Protein AF-A0A2S5DII6-F1 (afdb_monomer_lite)

Structure (mmCIF, N/CA/C/O backbone):
data_AF-A0A2S5DII6-F1
#
_entry.id   AF-A0A2S5DII6-F1
#
loop_
_atom_site.group_PDB
_atom_site.id
_atom_site.type_symbol
_atom_site.label_atom_id
_atom_site.label_alt_id
_atom_site.label_comp_id
_atom_site.label_asym_id
_atom_site.label_entity_id
_atom_site.label_seq_id
_atom_site.pdbx_PDB_ins_code
_atom_site.Cartn_x
_atom_site.Cartn_y
_atom_site.Cartn_z
_atom_site.occupancy
_atom_site.B_iso_or_equiv
_atom_site.auth_seq_id
_atom_site.auth_comp_id
_atom_site.auth_asym_id
_atom_site.auth_atom_id
_atom_site.pdbx_PDB_model_num
ATOM 1 N N . MET A 1 1 ? 35.703 64.761 55.960 1.00 41.75 1 MET A N 1
ATOM 2 C CA . MET A 1 1 ? 35.231 64.990 54.576 1.00 41.75 1 MET A CA 1
ATOM 3 C C . MET A 1 1 ? 34.124 63.984 54.299 1.00 41.75 1 MET A C 1
ATOM 5 O O . MET A 1 1 ? 34.405 62.798 54.277 1.00 41.75 1 MET A O 1
ATOM 9 N N . SER A 1 2 ? 32.871 64.438 54.224 1.00 35.88 2 SER A N 1
ATOM 10 C CA . SER A 1 2 ? 31.669 63.607 54.055 1.00 35.88 2 SER A CA 1
ATOM 11 C C . SER A 1 2 ? 30.837 64.188 52.916 1.00 35.88 2 SER A C 1
ATOM 13 O O . SER A 1 2 ? 30.539 65.380 52.970 1.00 35.88 2 SER A O 1
ATOM 15 N N . ARG A 1 3 ? 30.485 63.376 51.906 1.00 40.66 3 ARG A N 1
ATOM 16 C CA . ARG A 1 3 ? 29.408 63.639 50.932 1.00 40.66 3 ARG A CA 1
ATOM 17 C C . ARG A 1 3 ? 28.801 62.320 50.420 1.00 40.66 3 ARG A C 1
ATOM 19 O O . ARG A 1 3 ? 29.308 61.710 49.493 1.00 40.66 3 ARG A O 1
ATOM 26 N N . ILE A 1 4 ? 27.758 61.900 51.134 1.00 42.72 4 ILE A N 1
ATOM 27 C CA . ILE A 1 4 ? 26.405 61.499 50.695 1.00 42.72 4 ILE A CA 1
ATOM 28 C C . ILE A 1 4 ? 26.255 60.594 49.454 1.00 42.72 4 ILE A C 1
ATOM 30 O O . ILE A 1 4 ? 26.518 60.978 48.318 1.00 42.72 4 ILE A O 1
ATOM 34 N N . ALA A 1 5 ? 25.665 59.431 49.739 1.00 40.28 5 ALA A N 1
ATOM 35 C CA . ALA A 1 5 ? 25.110 58.418 48.853 1.00 40.28 5 ALA A CA 1
ATOM 36 C C . ALA A 1 5 ? 23.805 58.838 48.148 1.00 40.28 5 ALA A C 1
ATOM 38 O O . ALA A 1 5 ? 22.946 59.442 48.779 1.00 40.28 5 ALA A O 1
ATOM 39 N N . HIS A 1 6 ? 23.638 58.412 46.892 1.00 42.41 6 HIS A N 1
ATOM 40 C CA . HIS A 1 6 ? 22.377 58.099 46.191 1.00 42.41 6 HIS A CA 1
ATOM 41 C C . HIS A 1 6 ? 22.768 56.967 45.212 1.00 42.41 6 HIS A C 1
ATOM 43 O O . HIS A 1 6 ? 23.752 57.114 44.500 1.00 42.41 6 HIS A O 1
ATOM 49 N N . GLY A 1 7 ? 22.211 55.756 45.214 1.00 41.09 7 GLY A N 1
ATOM 50 C CA . GLY A 1 7 ? 20.796 55.410 45.181 1.00 41.09 7 GLY A CA 1
ATOM 51 C C . GLY A 1 7 ? 20.454 55.004 43.744 1.00 41.09 7 GLY A C 1
ATOM 52 O O . GLY A 1 7 ? 20.489 55.863 42.877 1.00 41.09 7 GLY A O 1
ATOM 53 N N . ILE A 1 8 ? 20.209 53.709 43.506 1.00 47.50 8 ILE A N 1
ATOM 54 C CA . ILE A 1 8 ?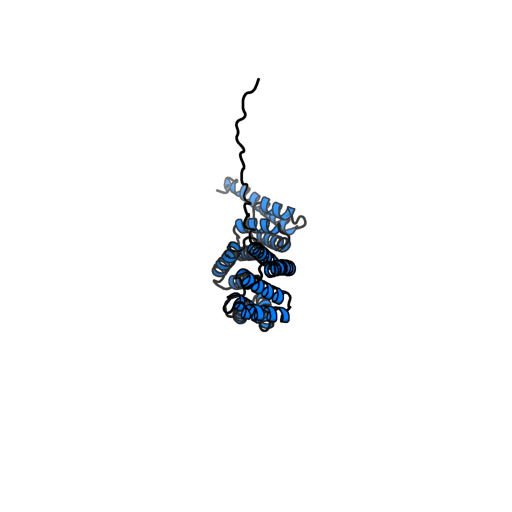 19.211 53.107 42.592 1.00 47.50 8 ILE A CA 1
ATOM 55 C C . ILE A 1 8 ? 19.438 51.586 42.643 1.00 47.50 8 ILE A C 1
ATOM 57 O O . ILE A 1 8 ? 20.380 51.043 42.071 1.00 47.50 8 ILE A O 1
ATOM 61 N N . ALA A 1 9 ? 18.565 50.909 43.387 1.00 44.66 9 ALA A N 1
ATOM 62 C CA . ALA A 1 9 ? 18.374 49.470 43.312 1.00 44.66 9 ALA A CA 1
ATOM 63 C C . ALA A 1 9 ? 17.381 49.200 42.176 1.00 44.66 9 ALA A C 1
ATOM 65 O O . ALA A 1 9 ? 16.215 49.583 42.271 1.00 44.66 9 ALA A O 1
ATOM 66 N N . LEU A 1 10 ? 17.843 48.570 41.097 1.00 44.47 10 LEU A N 1
ATOM 67 C CA . LEU A 1 10 ? 16.977 48.090 40.026 1.00 44.47 10 LEU A CA 1
ATOM 68 C C . LEU A 1 10 ? 16.637 46.622 40.301 1.00 44.47 10 LEU A C 1
ATOM 70 O O . LEU A 1 10 ? 17.291 45.704 39.814 1.00 44.47 10 LEU A O 1
ATOM 74 N N . SER A 1 11 ? 15.622 46.412 41.134 1.00 42.69 11 SER A N 1
ATOM 75 C CA . SER A 1 11 ? 15.020 45.099 41.355 1.00 42.69 11 SER A CA 1
ATOM 76 C C . SER A 1 11 ? 14.167 44.729 40.139 1.00 42.69 11 SER A C 1
ATOM 78 O O . SER A 1 11 ? 12.983 45.059 40.083 1.00 42.69 11 SER A O 1
ATOM 80 N N . LEU A 1 12 ? 14.755 44.047 39.152 1.00 42.44 12 LEU A N 1
ATOM 81 C CA . LEU A 1 12 ? 13.971 43.339 38.141 1.00 42.44 12 LEU A CA 1
ATOM 82 C C . LEU A 1 12 ? 13.347 42.095 38.785 1.00 42.44 12 LEU A C 1
ATOM 84 O O . LEU A 1 12 ? 14.011 41.084 39.008 1.00 42.44 12 LEU A O 1
ATOM 88 N N . LEU A 1 13 ? 12.045 42.177 39.053 1.00 43.00 13 LEU A N 1
ATOM 89 C CA . LEU A 1 13 ? 11.166 41.020 39.182 1.00 43.00 13 LEU A CA 1
ATOM 90 C C . LEU A 1 13 ? 11.160 40.261 37.847 1.00 43.00 13 LEU A C 1
ATOM 92 O O . LEU A 1 13 ? 10.335 40.515 36.971 1.00 43.00 13 LEU A O 1
ATOM 96 N N . ALA A 1 14 ? 12.088 39.322 37.686 1.00 47.97 14 ALA A N 1
ATOM 97 C CA . ALA A 1 14 ? 11.949 38.253 36.711 1.00 47.97 14 ALA A CA 1
ATOM 98 C C . ALA A 1 14 ? 10.864 37.297 37.229 1.00 47.97 14 ALA A C 1
ATOM 100 O O . ALA A 1 14 ? 11.139 36.366 37.984 1.00 47.97 14 ALA A O 1
ATOM 101 N N . GLY A 1 15 ? 9.606 37.572 36.881 1.00 47.50 15 GLY A N 1
ATOM 102 C CA . GLY A 1 15 ? 8.543 36.585 37.034 1.00 47.50 15 GLY A CA 1
ATOM 103 C C . GLY A 1 15 ? 8.883 35.345 36.198 1.00 47.50 15 GLY A C 1
ATOM 104 O O . GLY A 1 15 ? 9.441 35.493 35.106 1.00 47.50 15 GLY A O 1
ATOM 105 N N . PRO A 1 16 ? 8.583 34.124 36.669 1.00 49.69 16 PRO A N 1
ATOM 106 C CA . PRO A 1 16 ? 8.762 32.945 35.845 1.00 49.69 16 PRO A CA 1
ATOM 107 C C . PRO A 1 16 ? 7.822 33.081 34.646 1.00 49.69 16 PRO A C 1
ATOM 109 O O . PRO A 1 16 ? 6.599 33.067 34.791 1.00 49.69 16 PRO A O 1
ATOM 112 N N . LEU A 1 17 ? 8.393 33.221 33.450 1.00 47.06 17 LEU A N 1
ATOM 113 C CA . LEU A 1 17 ? 7.694 32.859 32.228 1.00 47.06 17 LEU A CA 1
ATOM 114 C C . LEU A 1 17 ? 7.414 31.362 32.351 1.00 47.06 17 LEU A C 1
ATOM 116 O O . LEU A 1 17 ? 8.280 30.533 32.077 1.00 47.06 17 LEU A O 1
ATOM 120 N N . PHE A 1 18 ? 6.216 31.007 32.813 1.00 46.59 18 PHE A N 1
ATOM 121 C CA . PHE A 1 18 ? 5.666 29.688 32.553 1.00 46.59 18 PHE A CA 1
ATOM 122 C C . PHE A 1 18 ? 5.553 29.578 31.032 1.00 46.59 18 PHE A C 1
ATOM 124 O O . PHE A 1 18 ? 4.569 30.010 30.435 1.00 46.59 18 PHE A O 1
ATOM 131 N N . ALA A 1 19 ? 6.591 29.041 30.390 1.00 47.62 19 ALA A N 1
ATOM 132 C CA . ALA A 1 19 ? 6.434 28.434 29.085 1.00 47.62 19 ALA A CA 1
ATOM 133 C C . ALA A 1 19 ? 5.330 27.392 29.266 1.00 47.62 19 ALA A C 1
ATOM 135 O O . ALA A 1 19 ? 5.519 26.416 29.994 1.00 47.62 19 ALA A O 1
ATOM 136 N N . ALA A 1 20 ? 4.148 27.653 28.705 1.00 51.62 20 ALA A N 1
ATOM 137 C CA . ALA A 1 20 ? 3.089 26.662 28.663 1.00 51.62 20 ALA A CA 1
ATOM 138 C C . ALA A 1 20 ? 3.709 25.403 28.052 1.00 51.62 20 ALA A C 1
ATOM 140 O O . ALA A 1 20 ? 4.171 25.437 26.910 1.00 51.62 20 ALA A O 1
ATOM 141 N N . ALA A 1 21 ? 3.824 24.339 28.849 1.00 60.81 21 ALA A N 1
ATOM 142 C CA . ALA A 1 21 ? 4.352 23.076 28.371 1.00 60.81 21 ALA A CA 1
ATOM 143 C C . ALA A 1 21 ? 3.513 22.676 27.153 1.00 60.81 21 ALA A C 1
ATOM 145 O O . ALA A 1 21 ? 2.293 22.548 27.261 1.00 60.81 21 ALA A O 1
ATOM 146 N N . VAL A 1 22 ? 4.152 22.567 25.986 1.00 73.19 22 VAL A N 1
ATOM 147 C CA . VAL A 1 22 ? 3.485 22.109 24.765 1.00 73.19 22 VAL A CA 1
ATOM 148 C C . VAL A 1 22 ? 2.922 20.726 25.069 1.00 73.19 22 VAL A C 1
ATOM 150 O O . VAL A 1 22 ? 3.685 19.834 25.439 1.00 73.19 22 VAL A O 1
ATOM 153 N N . ASP A 1 23 ? 1.601 20.561 24.961 1.00 78.81 23 ASP A N 1
ATOM 154 C CA . ASP A 1 23 ? 0.955 19.261 25.142 1.00 78.81 23 ASP A CA 1
ATOM 155 C C . ASP A 1 23 ? 1.592 18.261 24.158 1.00 78.81 23 ASP A C 1
ATOM 157 O O . ASP A 1 23 ? 1.503 18.470 22.943 1.00 78.81 23 ASP A O 1
ATOM 161 N N . PRO A 1 24 ? 2.266 17.195 24.634 1.00 85.81 24 PRO A N 1
ATOM 162 C CA . PRO A 1 24 ? 2.892 16.216 23.752 1.00 85.81 24 PRO A CA 1
ATOM 163 C C . PRO A 1 24 ? 1.860 15.325 23.043 1.00 85.81 24 PRO A C 1
ATOM 165 O O . PRO A 1 24 ? 2.224 14.578 22.134 1.00 85.81 24 PRO A O 1
ATOM 168 N N . GLY A 1 25 ? 0.582 15.375 23.434 1.00 88.62 25 GLY A N 1
ATOM 169 C CA . GLY A 1 25 ? -0.471 14.505 22.921 1.00 88.62 25 GLY A CA 1
ATOM 170 C C . GLY A 1 25 ? -0.626 14.520 21.392 1.00 88.62 25 GLY A C 1
ATOM 171 O O . GLY A 1 25 ? -0.542 13.457 20.769 1.00 88.62 25 GLY A O 1
ATOM 172 N N . PRO A 1 26 ? -0.796 15.686 20.740 1.00 90.81 26 PRO A N 1
ATOM 173 C CA . PRO A 1 26 ? -0.891 15.772 19.282 1.00 90.81 26 PRO A CA 1
ATOM 174 C C . PRO A 1 26 ? 0.333 15.208 18.547 1.00 90.81 26 PRO A C 1
ATOM 176 O O . PRO A 1 26 ? 0.191 14.621 17.474 1.00 90.81 26 PRO A O 1
ATOM 179 N N . GLU A 1 27 ? 1.529 15.369 19.116 1.00 91.50 27 GLU A N 1
ATOM 180 C CA . GLU A 1 27 ? 2.771 14.830 18.558 1.00 91.50 27 GLU A CA 1
ATOM 181 C C . GLU A 1 27 ? 2.804 13.301 18.651 1.00 91.50 27 GLU A C 1
ATOM 183 O O . GLU A 1 27 ? 3.032 12.624 17.650 1.00 91.50 27 GLU A O 1
ATOM 188 N N . LEU A 1 28 ? 2.493 12.747 19.824 1.00 93.19 28 LEU A N 1
ATOM 189 C CA . LEU A 1 28 ? 2.429 11.299 20.040 1.00 93.19 28 LEU A CA 1
ATOM 190 C C . LEU A 1 28 ? 1.382 10.635 19.145 1.00 93.19 28 LEU A C 1
ATOM 192 O O . LEU A 1 28 ? 1.628 9.563 18.596 1.00 93.19 28 LEU A O 1
ATOM 196 N N . LEU A 1 29 ? 0.234 11.286 18.947 1.00 93.00 29 LEU A N 1
ATOM 197 C CA . LEU A 1 29 ? -0.790 10.797 18.032 1.00 93.00 29 LEU A CA 1
ATOM 198 C C . LEU A 1 29 ? -0.299 10.802 16.578 1.00 93.00 29 LEU A C 1
ATOM 200 O O . LEU A 1 29 ? -0.570 9.859 15.835 1.00 93.00 29 LEU A O 1
ATOM 204 N N . ARG A 1 30 ? 0.441 11.839 16.164 1.00 90.94 30 ARG A N 1
ATOM 205 C CA . ARG A 1 30 ? 1.038 11.904 14.823 1.00 90.94 30 ARG A CA 1
ATOM 206 C C . ARG A 1 30 ? 2.064 10.790 14.618 1.00 90.94 30 ARG A C 1
ATOM 208 O O . ARG A 1 30 ? 1.998 10.101 13.605 1.00 90.94 30 ARG A O 1
ATOM 215 N N . GLN A 1 31 ? 2.943 10.570 15.596 1.00 91.44 31 GLN A N 1
ATOM 216 C CA . GLN A 1 31 ? 3.921 9.477 15.582 1.00 91.44 31 GLN A CA 1
ATOM 217 C C . GLN A 1 31 ? 3.234 8.113 15.511 1.00 91.44 31 GLN A C 1
ATOM 219 O O . GLN A 1 31 ? 3.618 7.274 14.704 1.00 91.44 31 GLN A O 1
ATOM 224 N N . ALA A 1 32 ? 2.179 7.901 16.303 1.00 92.12 32 ALA A N 1
ATOM 225 C CA . ALA A 1 32 ? 1.405 6.666 16.265 1.00 92.12 32 ALA A CA 1
ATOM 226 C C . ALA A 1 32 ? 0.827 6.386 14.871 1.00 92.12 32 ALA A C 1
ATOM 228 O O . ALA A 1 32 ? 0.983 5.278 14.361 1.00 92.12 32 ALA A O 1
ATOM 229 N N . ARG A 1 33 ? 0.205 7.389 14.233 1.00 89.56 33 ARG A N 1
ATOM 230 C CA . ARG A 1 33 ? -0.309 7.259 12.858 1.00 89.56 33 ARG A CA 1
ATOM 231 C C . ARG A 1 33 ? 0.806 6.918 11.877 1.00 89.56 33 ARG A C 1
ATOM 233 O O . ARG A 1 33 ? 0.649 5.990 11.095 1.00 89.56 33 ARG A O 1
ATOM 240 N N . GLN A 1 34 ? 1.930 7.627 11.955 1.00 86.12 34 GLN A N 1
ATOM 241 C CA . GLN A 1 34 ? 3.075 7.387 11.083 1.00 86.12 34 GLN A CA 1
ATOM 242 C C . GLN A 1 34 ? 3.592 5.950 11.223 1.00 86.12 34 GLN A C 1
ATOM 244 O O . GLN A 1 34 ? 3.802 5.269 10.226 1.00 86.12 34 GLN A O 1
ATOM 249 N N . TRP A 1 35 ? 3.736 5.443 12.448 1.00 88.06 35 TRP A N 1
ATOM 250 C CA . TRP A 1 35 ? 4.158 4.061 12.666 1.00 88.06 35 TRP A CA 1
ATOM 251 C C . TRP A 1 35 ? 3.150 3.037 12.132 1.00 88.06 35 TRP A C 1
ATOM 253 O O . TRP A 1 35 ? 3.558 2.025 11.565 1.00 88.06 35 TRP A O 1
ATOM 263 N N . GLN A 1 36 ? 1.844 3.298 12.233 1.00 85.50 36 GLN A N 1
ATOM 264 C CA . GLN A 1 36 ? 0.838 2.431 11.609 1.00 85.50 36 GLN A CA 1
ATOM 265 C C . GLN A 1 36 ? 0.935 2.425 10.083 1.00 85.50 36 GLN A C 1
ATOM 267 O O . GLN A 1 36 ? 0.842 1.358 9.482 1.00 85.50 36 GLN A O 1
ATOM 272 N N . GLU A 1 37 ? 1.158 3.587 9.464 1.00 80.12 37 GLU A N 1
ATOM 273 C CA . GLU A 1 37 ? 1.377 3.699 8.016 1.00 80.12 37 GLU A CA 1
ATOM 274 C C . GLU A 1 37 ? 2.629 2.934 7.563 1.00 80.12 37 GLU A C 1
ATOM 276 O O . GLU A 1 37 ? 2.628 2.344 6.491 1.00 80.12 37 GLU A O 1
ATOM 281 N N . LEU A 1 38 ? 3.668 2.880 8.399 1.00 77.19 38 LEU A N 1
ATOM 282 C CA . LEU A 1 38 ? 4.910 2.146 8.129 1.00 77.19 38 LEU A CA 1
ATOM 283 C C . LEU A 1 38 ? 4.822 0.636 8.432 1.00 77.19 38 LEU A C 1
ATOM 285 O O . LEU A 1 38 ? 5.837 -0.064 8.383 1.00 77.19 38 LEU A O 1
ATOM 289 N N . GLY A 1 39 ? 3.648 0.118 8.812 1.00 76.88 39 GLY A N 1
ATOM 290 C CA . GLY A 1 39 ? 3.498 -1.283 9.219 1.00 76.88 39 GLY A CA 1
ATOM 291 C C . GLY A 1 39 ? 4.323 -1.632 10.465 1.00 76.88 39 GLY A C 1
ATOM 292 O O . GLY A 1 39 ? 4.810 -2.755 10.603 1.00 76.88 39 GLY A O 1
ATOM 293 N N . ARG A 1 40 ? 4.508 -0.660 11.365 1.00 83.06 40 ARG A N 1
ATOM 294 C CA . ARG A 1 40 ? 5.248 -0.746 12.636 1.00 83.06 40 ARG A CA 1
ATOM 295 C C . ARG A 1 40 ? 4.258 -0.667 13.814 1.00 83.06 40 ARG A C 1
ATOM 297 O O . ARG A 1 40 ? 4.210 0.328 14.540 1.00 83.06 40 ARG A O 1
ATOM 304 N N . PRO A 1 41 ? 3.378 -1.676 13.988 1.00 82.44 41 PRO A N 1
ATOM 305 C CA . PRO A 1 41 ? 2.268 -1.594 14.936 1.00 82.44 41 PRO A CA 1
ATOM 306 C C . PRO A 1 41 ? 2.723 -1.547 16.401 1.00 82.44 41 PRO A C 1
ATOM 308 O O . PRO A 1 41 ? 2.003 -0.999 17.231 1.00 82.44 41 PRO A O 1
ATOM 311 N N . LEU A 1 42 ? 3.908 -2.074 16.729 1.00 86.12 42 LEU A N 1
ATOM 312 C CA . LEU A 1 42 ? 4.437 -2.055 18.096 1.00 86.12 42 LEU A CA 1
ATOM 313 C C . LEU A 1 42 ? 4.904 -0.650 18.499 1.00 86.12 42 LEU A C 1
ATOM 315 O O . LEU A 1 42 ? 4.579 -0.169 19.582 1.00 86.12 42 LEU A O 1
ATOM 319 N N . GLU A 1 43 ? 5.617 0.043 17.616 1.00 90.12 43 GLU A N 1
ATOM 320 C CA . GLU A 1 43 ? 6.052 1.427 17.805 1.00 90.12 43 GLU A CA 1
ATOM 321 C C . GLU A 1 43 ? 4.847 2.370 17.888 1.00 90.12 43 GLU A C 1
ATOM 323 O O . GLU A 1 43 ? 4.803 3.265 18.738 1.00 90.12 43 GLU A O 1
ATOM 328 N N . ALA A 1 44 ? 3.819 2.110 17.073 1.00 92.00 44 ALA A N 1
ATOM 329 C CA . ALA A 1 44 ? 2.543 2.805 17.175 1.00 92.00 44 ALA A CA 1
ATOM 330 C C . ALA A 1 44 ? 1.888 2.595 18.548 1.00 92.00 44 ALA A C 1
ATOM 332 O O . ALA A 1 44 ? 1.488 3.570 19.187 1.00 92.00 44 ALA A O 1
ATOM 333 N N . GLN A 1 45 ? 1.816 1.348 19.031 1.00 90.00 45 GLN A N 1
ATOM 334 C CA . GLN A 1 45 ? 1.272 1.027 20.355 1.00 90.00 45 GLN A CA 1
ATOM 335 C C . GLN A 1 45 ? 2.017 1.773 21.466 1.00 90.00 45 GLN A C 1
ATOM 337 O O . GLN A 1 45 ? 1.378 2.395 22.311 1.00 90.00 45 GLN A O 1
ATOM 342 N N . GLN A 1 46 ? 3.351 1.815 21.426 1.00 92.38 46 GLN A N 1
ATOM 343 C CA . GLN A 1 46 ? 4.146 2.544 22.420 1.00 92.38 46 GLN A CA 1
ATOM 344 C C . GLN A 1 46 ? 3.844 4.050 22.440 1.00 92.38 46 GLN A C 1
ATOM 346 O O . GLN A 1 46 ? 3.750 4.648 23.517 1.00 92.38 46 GLN A O 1
ATOM 351 N N . ALA A 1 47 ? 3.688 4.679 21.271 1.00 93.81 47 ALA A N 1
ATOM 352 C CA . ALA A 1 47 ? 3.318 6.091 21.175 1.00 93.81 47 ALA A CA 1
ATOM 353 C C . ALA A 1 47 ? 1.903 6.346 21.728 1.00 93.81 47 ALA A C 1
ATOM 355 O O . ALA A 1 47 ? 1.699 7.300 22.485 1.00 93.81 47 ALA A O 1
ATOM 356 N N . ILE A 1 48 ? 0.947 5.459 21.430 1.00 94.31 48 ILE A N 1
ATOM 357 C CA . ILE A 1 48 ? -0.432 5.544 21.932 1.00 94.31 48 ILE A CA 1
ATOM 358 C C . ILE A 1 48 ? -0.488 5.347 23.450 1.00 94.31 48 ILE A C 1
ATOM 360 O O . ILE A 1 48 ? -1.157 6.104 24.146 1.00 94.31 48 ILE A O 1
ATOM 364 N N . GLU A 1 49 ? 0.243 4.379 23.999 1.00 92.44 49 GLU A N 1
ATOM 365 C CA . GLU A 1 49 ? 0.309 4.179 25.448 1.00 92.44 49 GLU A CA 1
ATOM 366 C C . GLU A 1 49 ? 0.839 5.418 26.171 1.00 92.44 49 GLU A C 1
ATOM 368 O O . GLU A 1 49 ? 0.324 5.796 27.224 1.00 92.44 49 GLU A O 1
ATOM 373 N N . ARG A 1 50 ? 1.869 6.069 25.614 1.00 93.44 50 ARG A N 1
ATOM 374 C CA . ARG A 1 50 ? 2.389 7.331 26.158 1.00 93.44 50 ARG A CA 1
ATOM 375 C C . ARG A 1 50 ? 1.326 8.424 26.109 1.00 93.44 50 ARG A C 1
ATOM 377 O O . ARG A 1 50 ? 1.131 9.085 27.123 1.00 93.44 50 ARG A O 1
ATOM 384 N N . LEU A 1 51 ? 0.615 8.565 24.989 1.00 93.38 51 LEU A N 1
ATOM 385 C CA . LEU A 1 51 ? -0.491 9.516 24.841 1.00 93.38 51 LEU A CA 1
ATOM 386 C C . LEU A 1 51 ? -1.551 9.304 25.933 1.00 93.38 51 LEU A C 1
ATOM 388 O O . LEU A 1 51 ? -1.864 10.226 26.683 1.00 93.38 51 LEU A O 1
ATOM 392 N N . LEU A 1 52 ? -2.043 8.071 26.077 1.00 90.25 52 LEU A N 1
ATOM 393 C CA . LEU A 1 52 ? -3.108 7.735 27.025 1.00 90.25 52 LEU A CA 1
ATOM 394 C C . LEU A 1 52 ? -2.674 7.865 28.496 1.00 90.25 52 LEU A C 1
ATOM 396 O O . LEU A 1 52 ? -3.525 8.085 29.358 1.00 90.25 52 LEU A O 1
ATOM 400 N N . ARG A 1 53 ? -1.372 7.735 28.799 1.00 91.00 53 ARG A N 1
ATOM 401 C CA . ARG A 1 53 ? -0.819 7.983 30.144 1.00 91.00 53 ARG A CA 1
ATOM 402 C C . ARG A 1 53 ? -0.678 9.472 30.464 1.00 91.00 53 ARG A C 1
ATOM 404 O O . ARG A 1 53 ? -0.893 9.854 31.609 1.00 91.00 53 ARG A O 1
ATOM 411 N N . LEU A 1 54 ? -0.276 10.287 29.487 1.00 87.62 54 LEU A N 1
ATOM 412 C CA . LEU A 1 54 ? 0.049 11.706 29.688 1.00 87.62 54 LEU A CA 1
ATOM 413 C C . LEU A 1 54 ? -1.174 12.625 29.639 1.00 87.62 54 LEU A C 1
ATOM 415 O O . LEU A 1 54 ? -1.160 13.682 30.264 1.00 87.62 54 LEU A O 1
ATOM 419 N N . SER A 1 55 ? -2.236 12.216 28.949 1.00 77.94 55 SER A N 1
ATOM 420 C CA . SER A 1 55 ? -3.495 12.957 28.882 1.00 77.94 55 SER A CA 1
ATOM 421 C C . SER A 1 55 ? -4.588 12.201 29.650 1.00 77.94 55 SER A C 1
ATOM 423 O O . SER A 1 55 ? -5.411 11.535 29.029 1.00 77.94 55 SER A O 1
ATOM 425 N N . PRO A 1 56 ? -4.632 12.230 30.994 1.00 71.25 56 PRO A N 1
ATOM 426 C CA . PRO A 1 56 ? -5.665 11.521 31.741 1.00 71.25 56 PRO A CA 1
ATOM 427 C C . PRO A 1 56 ? -7.038 12.191 31.555 1.00 71.25 56 PRO A C 1
ATOM 429 O O . PRO A 1 56 ? -7.213 13.369 31.849 1.00 71.25 56 PRO A O 1
ATOM 432 N N . GLY A 1 57 ? -8.029 11.422 31.093 1.00 74.12 57 GLY A N 1
ATOM 433 C CA . GLY A 1 57 ? -9.436 11.843 31.008 1.00 74.12 57 GLY A CA 1
ATOM 434 C C . GLY A 1 57 ? -10.009 11.915 29.583 1.00 74.12 57 GLY A C 1
ATOM 435 O O . GLY A 1 57 ? -9.305 11.655 28.607 1.00 74.12 57 GLY A O 1
ATOM 436 N N . PRO A 1 58 ? -11.310 12.215 29.425 1.00 81.75 58 PRO A N 1
ATOM 437 C CA . PRO A 1 58 ? -11.946 12.233 28.112 1.00 81.75 58 PRO A CA 1
ATOM 438 C C . PRO A 1 58 ? -11.468 13.413 27.248 1.00 81.75 58 PRO A C 1
ATOM 440 O O . PRO A 1 58 ? -11.869 14.551 27.460 1.00 81.75 58 PRO A O 1
ATOM 443 N N . SER A 1 59 ? -10.629 13.148 26.246 1.00 89.06 59 SER A N 1
ATOM 444 C CA . SER A 1 59 ? -10.266 14.110 25.192 1.00 89.06 59 SER A CA 1
ATOM 445 C C . SER A 1 59 ? -10.463 13.525 23.782 1.00 89.06 59 SER A C 1
ATOM 447 O O . SER A 1 59 ? -10.409 12.300 23.628 1.00 89.06 59 SER A O 1
ATOM 449 N N . PRO A 1 60 ? -10.639 14.359 22.736 1.00 89.31 60 PRO A N 1
ATOM 450 C CA . PRO A 1 60 ? -10.659 13.891 21.346 1.00 89.31 60 PRO A CA 1
ATOM 451 C C . PRO A 1 60 ? -9.375 13.153 20.935 1.00 89.31 60 PRO A C 1
ATOM 453 O O . PRO A 1 60 ? -9.429 12.191 20.174 1.00 89.31 60 PRO A O 1
ATOM 456 N N . LEU A 1 61 ? -8.221 13.559 21.481 1.00 91.50 61 LEU A N 1
ATOM 457 C CA . LEU A 1 61 ? -6.939 12.890 21.237 1.00 91.50 61 LEU A CA 1
ATOM 458 C C . LEU A 1 61 ? -6.946 11.454 21.764 1.00 91.50 61 LEU A C 1
ATOM 460 O O . LEU A 1 61 ? -6.509 10.543 21.069 1.00 91.50 61 LEU A O 1
ATOM 464 N N . ASN A 1 62 ? -7.496 11.239 22.957 1.00 92.38 62 ASN A N 1
ATOM 465 C CA . ASN A 1 62 ? -7.622 9.913 23.551 1.00 92.38 62 ASN A CA 1
ATOM 466 C C . ASN A 1 62 ? -8.649 9.041 22.823 1.00 92.38 62 ASN A C 1
ATOM 468 O O . ASN A 1 62 ? -8.424 7.841 22.676 1.00 92.38 62 ASN A O 1
ATOM 472 N N . ALA A 1 63 ? -9.744 9.629 22.330 1.00 94.88 63 ALA A N 1
ATOM 473 C CA . ALA A 1 63 ? -10.711 8.916 21.497 1.00 94.88 63 ALA A CA 1
ATOM 474 C C . ALA A 1 63 ? -10.045 8.380 20.220 1.00 94.88 63 ALA A C 1
ATOM 476 O O . ALA A 1 63 ? -10.217 7.213 19.854 1.00 94.88 63 ALA A O 1
ATOM 477 N N . GLU A 1 64 ? -9.226 9.207 19.568 1.00 95.00 64 GLU A N 1
ATOM 478 C CA . GLU A 1 64 ? -8.459 8.776 18.404 1.00 95.00 64 GLU A CA 1
ATOM 479 C C . GLU A 1 64 ? -7.337 7.801 18.778 1.00 95.00 64 GLU A C 1
ATOM 481 O O . GLU A 1 64 ? -7.158 6.806 18.086 1.00 95.00 64 GLU A O 1
ATOM 486 N N . GLY A 1 65 ? -6.635 8.005 19.896 1.00 94.75 65 GLY A N 1
ATOM 487 C CA . GLY A 1 65 ? -5.632 7.067 20.407 1.00 94.75 65 GLY A CA 1
ATOM 488 C C . GLY A 1 65 ? -6.207 5.664 20.619 1.00 94.75 65 GLY A C 1
ATOM 489 O O . GLY A 1 65 ? -5.658 4.694 20.105 1.00 94.75 65 GLY A O 1
ATOM 490 N N . LEU A 1 66 ? -7.368 5.553 21.275 1.00 95.81 66 LEU A N 1
ATOM 491 C CA . LEU A 1 66 ? -8.092 4.283 21.431 1.00 95.81 66 LEU A CA 1
ATOM 492 C C . LEU A 1 66 ? -8.553 3.701 20.087 1.00 95.81 66 LEU A C 1
ATOM 494 O O . LEU A 1 66 ? -8.553 2.484 19.911 1.00 95.81 66 LEU A O 1
ATOM 498 N N . THR A 1 67 ? -8.928 4.556 19.131 1.00 96.44 67 THR A N 1
ATOM 499 C CA . THR A 1 67 ? -9.286 4.126 17.770 1.00 96.44 67 THR A CA 1
ATOM 500 C C . THR A 1 67 ? -8.086 3.477 17.080 1.00 96.44 67 THR A C 1
ATOM 502 O O . THR A 1 67 ? -8.189 2.345 16.611 1.00 96.44 67 THR A O 1
ATOM 505 N N . LEU A 1 68 ? -6.933 4.155 17.058 1.00 94.31 68 LEU A N 1
ATOM 506 C CA . LEU A 1 68 ? -5.705 3.626 16.459 1.00 94.31 68 LEU A CA 1
ATOM 507 C C . LEU A 1 68 ? -5.234 2.364 17.189 1.00 94.31 68 LEU A C 1
ATOM 509 O O . LEU A 1 68 ? -4.827 1.409 16.532 1.00 94.31 68 LEU A O 1
ATOM 513 N N . GLN A 1 69 ? -5.353 2.319 18.519 1.00 95.25 69 GLN A N 1
ATOM 514 C CA . GLN A 1 69 ? -5.008 1.141 19.312 1.00 95.25 69 GLN A CA 1
ATOM 515 C C . GLN A 1 69 ? -5.829 -0.078 18.882 1.00 95.25 69 GLN A C 1
ATOM 517 O O . GLN A 1 69 ? -5.250 -1.108 18.541 1.00 95.25 69 GLN A O 1
ATOM 522 N N . ALA A 1 70 ? -7.157 0.053 18.819 1.00 95.94 70 ALA A N 1
ATOM 523 C CA . ALA A 1 70 ? -8.031 -1.043 18.412 1.00 95.94 70 ALA A CA 1
ATOM 524 C C . ALA A 1 70 ? -7.758 -1.499 16.967 1.00 95.94 70 ALA A C 1
ATOM 526 O O . ALA A 1 70 ? -7.777 -2.695 16.683 1.00 95.94 70 ALA A O 1
ATOM 527 N N . LEU A 1 71 ? -7.467 -0.570 16.048 1.00 93.00 71 LEU A N 1
ATOM 528 C CA . LEU A 1 71 ? -7.087 -0.910 14.671 1.00 93.00 71 LEU A CA 1
ATOM 529 C C . LEU A 1 71 ? -5.761 -1.688 14.616 1.00 93.00 71 LEU A C 1
ATOM 531 O O . LEU A 1 71 ? -5.670 -2.679 13.893 1.00 93.00 71 LEU A O 1
ATOM 535 N N . GLY A 1 72 ? -4.760 -1.284 15.403 1.00 91.06 72 GLY A N 1
ATOM 536 C CA . GLY A 1 72 ? -3.486 -1.999 15.513 1.00 91.06 72 GLY A CA 1
ATOM 537 C C . GLY A 1 72 ? -3.644 -3.393 16.128 1.00 91.06 72 GLY A C 1
ATOM 538 O O . GLY A 1 72 ? -3.076 -4.361 15.627 1.00 91.06 72 GLY A O 1
ATOM 539 N N . GLU A 1 73 ? -4.477 -3.530 17.162 1.00 93.56 73 GLU A N 1
ATOM 540 C CA . GLU A 1 73 ? -4.812 -4.823 17.775 1.00 93.56 73 GLU A CA 1
ATOM 541 C C . GLU A 1 73 ? -5.463 -5.777 16.755 1.00 93.56 73 GLU A C 1
ATOM 543 O O . GLU A 1 73 ? -5.091 -6.949 16.687 1.00 93.56 73 GLU A O 1
ATOM 548 N N . LEU A 1 74 ? -6.365 -5.288 15.892 1.00 92.19 74 LEU A N 1
ATOM 549 C CA . LEU A 1 74 ? -6.949 -6.091 14.805 1.00 92.19 74 LEU A CA 1
ATOM 550 C C . LEU A 1 74 ? -5.898 -6.544 13.779 1.00 92.19 74 LEU A C 1
ATOM 552 O O . LEU A 1 74 ? -5.909 -7.701 13.354 1.00 92.19 74 LEU A O 1
ATOM 556 N N . GLN A 1 75 ? -4.962 -5.668 13.401 1.00 88.00 75 GLN A N 1
ATOM 557 C CA . GLN A 1 75 ? -3.861 -6.021 12.493 1.00 88.00 75 GLN A CA 1
ATOM 558 C C . GLN A 1 75 ? -2.963 -7.116 13.086 1.00 88.00 75 GLN A C 1
ATOM 560 O O . GLN A 1 75 ? -2.557 -8.044 12.384 1.00 88.00 75 GLN A O 1
ATOM 565 N N . LEU A 1 76 ? -2.718 -7.053 14.396 1.00 89.56 76 LEU A N 1
ATOM 566 C CA . LEU A 1 76 ? -1.953 -8.044 15.152 1.00 89.56 76 LEU A CA 1
ATOM 567 C C . LEU A 1 76 ? -2.749 -9.320 15.487 1.00 89.56 76 LEU A C 1
ATOM 569 O O . LEU A 1 76 ? -2.228 -10.192 16.183 1.00 89.56 76 LEU A O 1
ATOM 573 N N . LYS A 1 77 ? -3.988 -9.464 14.989 1.00 91.50 77 LYS A N 1
ATOM 574 C CA . LYS A 1 77 ? -4.901 -10.592 15.275 1.00 91.50 77 LYS A CA 1
ATOM 575 C C . LYS A 1 77 ? -5.236 -10.743 16.765 1.00 91.50 77 LYS A C 1
ATOM 577 O O . LYS A 1 77 ? -5.488 -11.841 17.258 1.00 91.50 77 LYS A O 1
ATOM 582 N N . GLN A 1 78 ? -5.242 -9.635 17.497 1.00 93.06 78 GLN A N 1
ATOM 583 C CA . GLN A 1 78 ? -5.573 -9.563 18.917 1.00 93.06 78 GLN A CA 1
ATOM 584 C C . GLN A 1 78 ? -7.062 -9.225 19.105 1.00 93.06 78 GLN A C 1
ATOM 586 O O . GLN A 1 78 ? -7.418 -8.271 19.793 1.00 93.06 78 GLN A O 1
ATOM 591 N N . ASP A 1 79 ? -7.955 -10.020 18.507 1.00 92.88 79 ASP A N 1
ATOM 592 C CA . ASP A 1 79 ? -9.391 -9.700 18.390 1.00 92.88 79 ASP A CA 1
ATOM 593 C C . ASP A 1 79 ? -10.079 -9.435 19.739 1.00 92.88 79 ASP A C 1
ATOM 595 O O . ASP A 1 79 ? -10.948 -8.567 19.853 1.00 92.88 79 ASP A O 1
ATOM 599 N N . LYS A 1 80 ? -9.671 -10.165 20.786 1.00 95.44 80 LYS A N 1
ATOM 600 C CA . LYS A 1 80 ? -10.188 -9.972 22.149 1.00 95.44 80 LYS A CA 1
ATOM 601 C C . LYS A 1 80 ? -9.788 -8.613 22.726 1.00 95.44 80 LYS A C 1
ATOM 603 O O . LYS A 1 80 ? -10.634 -7.960 23.331 1.00 95.44 80 LYS A O 1
ATOM 608 N N . LEU A 1 81 ? -8.535 -8.192 22.529 1.00 95.88 81 LEU A N 1
ATOM 609 C CA . LEU A 1 81 ? -8.054 -6.881 22.974 1.00 95.88 81 LEU A CA 1
ATOM 610 C C . LEU A 1 81 ? -8.758 -5.773 22.190 1.00 95.88 81 LEU A C 1
ATOM 612 O O . LEU A 1 81 ? -9.364 -4.899 22.803 1.00 95.88 81 LEU A O 1
ATOM 616 N N . ALA A 1 82 ? -8.847 -5.909 20.864 1.00 96.06 82 ALA A N 1
ATOM 617 C CA . ALA A 1 82 ? -9.571 -4.963 20.016 1.00 96.06 82 ALA A CA 1
ATOM 618 C C . ALA A 1 82 ? -11.035 -4.779 20.448 1.00 96.06 82 ALA A C 1
ATOM 620 O O . ALA A 1 82 ? -11.552 -3.660 20.476 1.00 96.06 82 ALA A O 1
ATOM 621 N N . ALA A 1 83 ? -11.721 -5.865 20.823 1.00 96.38 83 ALA A N 1
ATOM 622 C CA . ALA A 1 83 ? -13.085 -5.799 21.341 1.00 96.38 83 ALA A CA 1
ATOM 623 C C . ALA A 1 83 ? -13.176 -5.048 22.682 1.00 96.38 83 ALA A C 1
ATOM 625 O O . ALA A 1 83 ? -14.115 -4.273 22.877 1.00 96.38 83 ALA A O 1
ATOM 626 N N . GLN A 1 84 ? -12.207 -5.237 23.581 1.00 97.62 84 GLN A N 1
ATOM 627 C CA . GLN A 1 84 ? -12.132 -4.518 24.857 1.00 97.62 84 GLN A CA 1
ATOM 628 C C . GLN A 1 84 ? -11.849 -3.026 24.642 1.00 97.62 84 GLN A C 1
ATOM 630 O O . GLN A 1 84 ? -12.551 -2.179 25.201 1.00 97.62 84 GLN A O 1
ATOM 635 N N . THR A 1 85 ? -10.882 -2.694 23.786 1.00 97.19 85 THR A N 1
ATOM 636 C CA . THR A 1 85 ? -10.536 -1.312 23.436 1.00 97.19 85 THR A CA 1
ATOM 637 C C . THR A 1 85 ? -11.718 -0.598 22.784 1.00 97.19 85 THR A C 1
ATOM 639 O O . THR A 1 85 ? -12.031 0.537 23.146 1.00 97.19 85 THR A O 1
ATOM 642 N N . LEU A 1 86 ? -12.462 -1.277 21.903 1.00 97.81 86 LEU A N 1
ATOM 643 C CA . LEU A 1 86 ? -13.685 -0.730 21.316 1.00 97.81 86 LEU A CA 1
ATOM 644 C C . LEU A 1 86 ? -14.801 -0.513 22.347 1.00 97.81 86 LEU A C 1
ATOM 646 O O . LEU A 1 86 ? -15.497 0.502 22.292 1.00 97.81 86 LEU A O 1
ATOM 650 N N . ALA A 1 87 ? -14.996 -1.444 23.284 1.00 97.81 87 ALA A N 1
ATOM 651 C CA . ALA A 1 87 ? -15.970 -1.273 24.361 1.00 97.81 87 ALA A CA 1
ATOM 652 C C . ALA A 1 87 ? -15.624 -0.051 25.230 1.00 97.81 87 ALA A C 1
ATOM 654 O O . ALA A 1 87 ? -16.502 0.753 25.546 1.00 97.81 87 ALA A O 1
ATOM 655 N N . LYS A 1 88 ? -14.334 0.144 25.531 1.00 96.06 88 LYS A N 1
ATOM 656 C CA . LYS A 1 88 ? -13.832 1.334 26.228 1.00 96.06 88 LYS A CA 1
ATOM 657 C C . LYS A 1 88 ? -14.069 2.614 25.421 1.00 96.06 88 LYS A C 1
ATOM 659 O O . LYS A 1 88 ? -14.553 3.594 25.981 1.00 96.06 88 LYS A O 1
ATOM 664 N N . LEU A 1 89 ? -13.790 2.599 24.115 1.00 96.94 89 LEU A N 1
ATOM 665 C CA . LEU A 1 89 ? -14.053 3.727 23.214 1.00 96.94 89 LEU A CA 1
ATOM 666 C C . LEU A 1 89 ? -15.541 4.115 23.221 1.00 96.94 89 LEU A C 1
ATOM 668 O O . LEU A 1 89 ? -15.856 5.293 23.344 1.00 96.94 89 LEU A O 1
ATOM 672 N N . ARG A 1 90 ? -16.454 3.138 23.166 1.00 97.25 90 ARG A N 1
ATOM 673 C CA . ARG A 1 90 ? -17.908 3.372 23.233 1.00 97.25 90 ARG A CA 1
ATOM 674 C C . ARG A 1 90 ? -18.368 3.971 24.553 1.00 97.25 90 ARG A C 1
ATOM 676 O O . ARG A 1 90 ? -19.202 4.868 24.546 1.00 97.25 90 ARG A O 1
ATOM 683 N N . ALA A 1 91 ? -17.849 3.453 25.663 1.00 95.94 91 ALA A N 1
ATOM 684 C CA . ALA A 1 91 ? -18.238 3.902 26.993 1.00 95.94 91 ALA A CA 1
ATOM 685 C C . ALA A 1 91 ? -17.778 5.341 27.268 1.00 95.94 91 ALA A C 1
ATOM 687 O O . ALA A 1 91 ? -18.514 6.115 27.871 1.00 95.94 91 ALA A O 1
ATOM 688 N N . LEU A 1 92 ? -16.569 5.698 26.820 1.00 94.69 92 LEU A N 1
ATOM 689 C CA . LEU A 1 92 ? -15.977 7.013 27.074 1.00 94.69 92 LEU A CA 1
ATOM 690 C C . LEU A 1 92 ? -16.357 8.068 26.024 1.00 94.69 92 LEU A C 1
ATOM 692 O O . LEU A 1 92 ? -16.403 9.251 26.351 1.00 94.69 92 LEU A O 1
ATOM 696 N N . TYR A 1 93 ? -16.616 7.655 24.780 1.00 95.75 93 TYR A N 1
ATOM 697 C CA . TYR A 1 93 ? -16.841 8.551 23.639 1.00 95.75 93 TYR A CA 1
ATOM 698 C C . TYR A 1 93 ? -18.014 8.080 22.769 1.00 95.75 93 TYR A C 1
ATOM 700 O O . TYR A 1 93 ? -17.820 7.689 21.609 1.00 95.75 93 TYR A O 1
ATOM 708 N N . PRO A 1 94 ? -19.247 8.091 23.304 1.00 95.44 94 PRO A N 1
ATOM 709 C CA . PRO A 1 94 ? -20.420 7.688 22.540 1.00 95.44 94 PRO A CA 1
ATOM 710 C C . PRO A 1 94 ? -20.556 8.544 21.270 1.00 95.44 94 PRO A C 1
ATOM 712 O O . PRO A 1 94 ? -20.456 9.767 21.317 1.00 95.44 94 PRO A O 1
ATOM 715 N N . GLY A 1 95 ? -20.760 7.894 20.121 1.00 93.81 95 GLY A N 1
ATOM 716 C CA . GLY A 1 95 ? -20.910 8.565 18.824 1.00 93.81 95 GLY A CA 1
ATOM 717 C C . GLY A 1 95 ? -19.607 9.006 18.142 1.00 93.81 95 GLY A C 1
ATOM 718 O O . GLY A 1 95 ? -19.666 9.627 17.084 1.00 93.81 95 GLY A O 1
ATOM 719 N N . HIS A 1 96 ? -18.427 8.692 18.693 1.00 96.38 96 HIS A N 1
ATOM 720 C CA . HIS A 1 96 ? -17.162 9.008 18.024 1.00 96.38 96 HIS A CA 1
ATOM 721 C C . HIS A 1 96 ? -16.999 8.206 16.712 1.00 96.38 96 HIS A C 1
ATOM 723 O O . HIS A 1 96 ? -17.137 6.980 16.737 1.00 96.38 96 HIS A O 1
ATOM 729 N N . PRO A 1 97 ? -16.598 8.830 15.583 1.00 94.94 97 PRO A N 1
ATOM 730 C CA . PRO A 1 97 ? -16.480 8.158 14.278 1.00 94.94 97 PRO A CA 1
ATOM 731 C C . PRO A 1 97 ? -15.422 7.043 14.239 1.00 94.94 97 PRO A C 1
ATOM 733 O O . PRO A 1 97 ? -15.384 6.226 13.322 1.00 94.94 97 PRO A O 1
ATOM 736 N N . GLY A 1 98 ? -14.522 6.998 15.225 1.00 95.25 98 GLY A N 1
ATOM 737 C CA . GLY A 1 98 ? -13.591 5.883 15.402 1.00 95.25 98 GLY A CA 1
ATOM 738 C C . GLY A 1 98 ? -14.274 4.546 15.704 1.00 95.25 98 GLY A C 1
ATOM 739 O O . GLY A 1 98 ? -13.746 3.502 15.332 1.00 95.25 98 GLY A O 1
ATOM 740 N N . ILE A 1 99 ? -15.468 4.566 16.309 1.00 97.25 99 ILE A N 1
ATOM 741 C CA . ILE A 1 99 ? -16.248 3.354 16.598 1.00 97.25 99 ILE A CA 1
ATOM 742 C C . ILE A 1 99 ? -16.598 2.639 15.290 1.00 97.25 99 ILE A C 1
ATOM 744 O O . ILE A 1 99 ? -16.332 1.444 15.160 1.00 97.25 99 ILE A O 1
ATOM 748 N N . ASP A 1 100 ? -17.119 3.375 14.308 1.00 95.25 100 ASP A N 1
ATOM 749 C CA . ASP A 1 100 ? -17.512 2.814 13.013 1.00 95.25 100 ASP A CA 1
ATOM 750 C C . ASP A 1 100 ? -16.303 2.320 12.218 1.00 95.25 100 ASP A C 1
ATOM 752 O O . ASP A 1 100 ? -16.364 1.248 11.616 1.00 95.25 100 ASP A O 1
ATOM 756 N N . ARG A 1 101 ? -15.174 3.043 12.278 1.00 94.88 101 ARG A N 1
ATOM 757 C CA . ARG A 1 101 ? -13.910 2.612 11.655 1.00 94.88 101 ARG A CA 1
ATOM 758 C C . ARG A 1 101 ? -13.432 1.264 12.207 1.00 94.88 101 ARG A C 1
ATOM 760 O O . ARG A 1 101 ? -13.100 0.363 11.437 1.00 94.88 101 ARG A O 1
ATOM 767 N N . VAL A 1 102 ? -13.424 1.098 13.532 1.00 96.12 102 VAL A N 1
ATOM 768 C CA . VAL A 1 102 ? -13.004 -0.158 14.179 1.00 96.12 102 VAL A CA 1
ATOM 769 C C . VAL A 1 102 ? -14.000 -1.286 13.899 1.00 96.12 102 VAL A C 1
ATOM 771 O O . VAL A 1 102 ? -13.585 -2.405 13.600 1.00 96.12 102 VAL A O 1
ATOM 774 N N . GLU A 1 103 ? -15.306 -1.015 13.949 1.00 95.38 103 GLU A N 1
ATOM 775 C CA . GLU A 1 103 ? -16.340 -2.003 13.617 1.00 95.38 103 GLU A CA 1
ATOM 776 C C . GLU A 1 103 ? -16.242 -2.476 12.167 1.00 95.38 103 GLU A C 1
ATOM 778 O O . GLU A 1 103 ? -16.308 -3.675 11.891 1.00 95.38 103 GLU A O 1
ATOM 783 N N . GLN A 1 104 ? -16.042 -1.552 11.229 1.00 94.94 104 GLN A N 1
ATOM 784 C CA . GLN A 1 104 ? -15.820 -1.885 9.829 1.00 94.94 104 GLN A CA 1
ATOM 785 C C . GLN A 1 104 ? -14.597 -2.792 9.677 1.00 94.94 104 GLN A C 1
ATOM 787 O O . GLN A 1 104 ? -14.719 -3.873 9.100 1.00 94.94 104 GLN A O 1
ATOM 792 N N . MET A 1 105 ? -13.452 -2.405 10.247 1.00 94.94 105 MET A N 1
ATOM 793 C CA . MET A 1 105 ? -12.225 -3.201 10.176 1.00 94.94 105 MET A CA 1
ATOM 794 C C . MET A 1 105 ? -12.417 -4.597 10.783 1.00 94.94 105 MET A C 1
ATOM 796 O O . MET A 1 105 ? -12.017 -5.595 10.186 1.00 94.94 105 MET A O 1
ATOM 800 N N . ARG A 1 106 ? -13.096 -4.703 11.931 1.00 94.62 106 ARG A N 1
ATOM 801 C CA . ARG A 1 106 ? -13.361 -5.990 12.585 1.00 94.62 106 ARG A CA 1
ATOM 802 C C . ARG A 1 106 ? -14.293 -6.885 11.771 1.00 94.62 106 ARG A C 1
ATOM 804 O O . ARG A 1 106 ? -14.091 -8.096 11.735 1.00 94.62 106 ARG A O 1
ATOM 811 N N . ARG A 1 107 ? -15.299 -6.321 11.094 1.00 93.31 107 ARG A N 1
ATOM 812 C CA . ARG A 1 107 ? -16.158 -7.090 10.176 1.00 93.31 107 ARG A CA 1
ATOM 813 C C . ARG A 1 107 ? -15.358 -7.637 9.002 1.00 93.31 107 ARG A C 1
ATOM 815 O O . ARG A 1 107 ? -15.503 -8.812 8.684 1.00 93.31 107 ARG A O 1
ATOM 822 N N . VAL A 1 108 ? -14.499 -6.812 8.405 1.00 93.88 108 VAL A N 1
ATOM 823 C CA . VAL A 1 108 ? -13.668 -7.190 7.256 1.00 93.88 108 VAL A CA 1
ATOM 824 C C . VAL A 1 108 ? -12.630 -8.250 7.635 1.00 93.88 108 VAL A C 1
ATOM 826 O O . VAL A 1 108 ? -12.533 -9.272 6.960 1.00 93.88 108 VAL A O 1
ATOM 829 N N . LEU A 1 109 ? -11.890 -8.051 8.729 1.00 90.81 109 LEU A N 1
ATOM 830 C CA . LEU A 1 109 ? -10.803 -8.947 9.149 1.00 90.81 109 LEU A CA 1
ATOM 831 C C . LEU A 1 109 ? -11.264 -10.171 9.956 1.00 90.81 109 LEU A C 1
ATOM 833 O O . LEU A 1 109 ? -10.509 -11.140 10.067 1.00 90.81 109 LEU A O 1
ATOM 837 N N . GLY A 1 110 ? -12.484 -10.130 10.497 1.00 88.56 110 GLY A N 1
ATOM 838 C CA . GLY A 1 110 ? -13.153 -11.239 11.172 1.00 88.56 110 GLY A CA 1
ATOM 839 C C . GLY A 1 110 ? -14.023 -12.042 10.205 1.00 88.56 110 GLY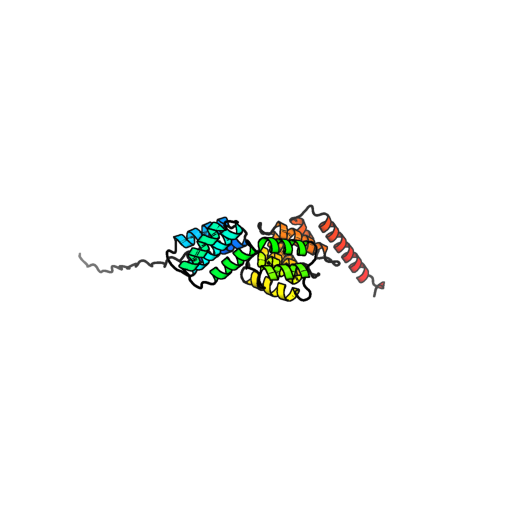 A C 1
ATOM 840 O O . GLY A 1 110 ? -13.519 -12.817 9.395 1.00 88.56 110 GLY A O 1
ATOM 841 N N . ALA A 1 111 ? -15.345 -11.855 10.272 1.00 88.31 111 ALA A N 1
ATOM 842 C CA . ALA A 1 111 ? -16.309 -12.630 9.480 1.00 88.31 111 ALA A CA 1
ATOM 843 C C . ALA A 1 111 ? -16.124 -12.488 7.953 1.00 88.31 111 ALA A C 1
ATOM 845 O O . ALA A 1 111 ? -16.408 -13.419 7.202 1.00 88.31 111 ALA A O 1
ATOM 846 N N . GLY A 1 112 ? -15.631 -11.339 7.486 1.00 90.81 112 GLY A N 1
ATOM 847 C CA . GLY A 1 112 ? -15.357 -11.056 6.077 1.00 90.81 112 GLY A CA 1
ATOM 848 C C . GLY A 1 112 ? -14.055 -11.659 5.549 1.00 90.81 112 GLY A C 1
ATOM 849 O O . GLY A 1 112 ? -13.846 -11.654 4.338 1.00 90.81 112 GLY A O 1
ATOM 850 N N . ARG A 1 113 ? -13.197 -12.224 6.409 1.00 91.44 113 ARG A N 1
ATOM 851 C CA . ARG A 1 113 ? -11.837 -12.640 6.035 1.00 91.44 113 ARG A CA 1
ATOM 852 C C . ARG A 1 113 ? -11.811 -13.665 4.907 1.00 91.44 113 ARG A C 1
ATOM 854 O O . ARG A 1 113 ? -11.005 -13.541 3.994 1.00 91.44 113 ARG A O 1
ATOM 861 N N . GLY A 1 114 ? -12.700 -14.657 4.950 1.00 94.38 114 GLY A N 1
ATOM 862 C CA . GLY A 1 114 ? -12.793 -15.672 3.895 1.00 94.38 114 GLY A CA 1
ATOM 863 C C . GLY A 1 114 ? -13.210 -15.079 2.547 1.00 94.38 114 GLY A C 1
ATOM 864 O O . GLY A 1 114 ? -12.644 -15.421 1.514 1.00 94.38 114 GLY A O 1
ATOM 865 N N . LYS A 1 115 ? -14.150 -14.129 2.558 1.00 93.75 115 LYS A N 1
ATOM 866 C CA . LYS A 1 115 ? -14.580 -13.416 1.348 1.00 93.75 115 LYS A CA 1
ATOM 867 C C . LYS A 1 115 ? -13.486 -12.489 0.812 1.00 93.75 115 LYS A C 1
ATOM 869 O O . LYS A 1 115 ? -13.313 -12.403 -0.397 1.00 93.75 115 LYS A O 1
ATOM 874 N N . LEU A 1 116 ? -12.721 -11.847 1.698 1.00 95.75 116 LEU A N 1
ATOM 875 C CA . LEU A 1 116 ? -11.574 -11.022 1.318 1.00 95.75 116 LEU A CA 1
ATOM 876 C C . LEU A 1 116 ? -10.492 -11.862 0.628 1.00 95.75 116 LEU A C 1
ATOM 878 O O . LEU A 1 116 ? -10.044 -11.501 -0.454 1.00 95.75 116 LEU A O 1
ATOM 882 N N . LEU A 1 117 ? -10.150 -13.024 1.196 1.00 95.94 117 LEU A N 1
ATOM 883 C CA . LEU A 1 117 ? -9.227 -13.972 0.561 1.00 95.94 117 LEU A CA 1
ATOM 884 C C . LEU A 1 117 ? -9.732 -14.407 -0.818 1.00 95.94 117 LEU A C 1
ATOM 886 O O . LEU A 1 117 ? -8.969 -14.426 -1.779 1.00 95.94 117 LEU A O 1
ATOM 890 N N . ARG A 1 118 ? -11.034 -14.678 -0.949 1.00 96.12 118 ARG A N 1
ATOM 891 C CA . ARG A 1 118 ? -11.628 -15.008 -2.246 1.00 96.12 118 ARG A CA 1
ATOM 892 C C . ARG A 1 118 ? -11.508 -13.860 -3.256 1.00 96.12 118 ARG A C 1
ATOM 894 O O . ARG A 1 118 ? -11.231 -14.112 -4.426 1.00 96.12 118 ARG A O 1
ATOM 901 N N . ALA A 1 119 ? -11.693 -12.613 -2.823 1.00 96.56 119 ALA A N 1
ATOM 902 C CA . ALA A 1 119 ? -11.495 -11.438 -3.671 1.00 96.56 119 ALA A CA 1
ATOM 903 C C . ALA A 1 119 ? -10.036 -11.327 -4.153 1.00 96.56 119 ALA A C 1
ATOM 905 O O . ALA A 1 119 ? -9.799 -11.077 -5.337 1.00 96.56 119 ALA A O 1
ATOM 906 N N . HIS A 1 120 ? -9.066 -11.598 -3.269 1.00 96.75 120 HIS A N 1
ATOM 907 C CA . HIS A 1 120 ? -7.638 -11.656 -3.610 1.00 96.75 120 HIS A CA 1
ATOM 908 C C . HIS A 1 120 ? -7.331 -12.735 -4.647 1.00 96.75 120 HIS A C 1
ATOM 910 O O . HIS A 1 120 ? -6.643 -12.463 -5.629 1.00 96.75 120 HIS A O 1
ATOM 916 N N . GLU A 1 121 ? -7.875 -13.939 -4.472 1.00 97.38 121 GLU A N 1
ATOM 917 C CA . GLU A 1 121 ? -7.715 -15.040 -5.428 1.00 97.38 121 GLU A CA 1
ATOM 918 C C . GLU A 1 121 ? -8.248 -14.673 -6.814 1.00 97.38 121 GLU A C 1
ATOM 920 O O . GLU A 1 121 ? -7.556 -14.870 -7.812 1.00 97.38 121 GLU A O 1
ATOM 925 N N . LEU A 1 122 ? -9.461 -14.110 -6.879 1.00 97.50 122 LEU A N 1
ATOM 926 C CA . LEU A 1 122 ? -10.081 -13.666 -8.131 1.00 97.50 122 LEU A CA 1
ATOM 927 C C . LEU A 1 122 ? -9.222 -12.610 -8.833 1.00 97.50 122 LEU A C 1
ATOM 929 O O . LEU A 1 122 ? -9.015 -12.682 -10.047 1.00 97.50 122 LEU A O 1
ATOM 933 N N . PHE A 1 123 ? -8.677 -11.661 -8.070 1.00 95.81 123 PHE A N 1
ATOM 934 C CA . PHE A 1 123 ? -7.800 -10.630 -8.609 1.00 95.81 123 PHE A CA 1
ATOM 935 C C . PHE A 1 123 ? -6.492 -11.213 -9.153 1.00 95.81 123 PHE A C 1
ATOM 937 O O . PHE A 1 123 ? -6.051 -10.830 -10.238 1.00 95.81 123 PHE A O 1
ATOM 944 N N . ALA A 1 124 ? -5.896 -12.167 -8.431 1.00 95.00 124 ALA A N 1
ATOM 945 C CA . ALA A 1 124 ? -4.649 -12.820 -8.818 1.00 95.00 124 ALA A CA 1
ATOM 946 C C . ALA A 1 124 ? -4.773 -13.595 -10.140 1.00 95.00 124 ALA A C 1
ATOM 948 O O . ALA A 1 124 ? -3.846 -13.573 -10.946 1.00 95.00 124 ALA A O 1
ATOM 949 N N . ILE A 1 125 ? -5.926 -14.222 -10.399 1.00 96.25 125 ILE A N 1
ATOM 950 C CA . ILE A 1 125 ? -6.193 -14.948 -11.655 1.00 96.25 125 ILE A CA 1
ATOM 951 C C . ILE A 1 125 ? -6.760 -14.058 -12.773 1.00 96.25 125 ILE A C 1
ATOM 953 O O . ILE A 1 125 ? -7.192 -14.565 -13.805 1.00 96.25 125 ILE A O 1
ATOM 957 N N . GLY A 1 126 ? -6.776 -12.734 -12.585 1.00 94.56 126 GLY A N 1
ATOM 958 C CA . GLY A 1 126 ? -7.181 -11.771 -13.612 1.00 94.56 126 GLY A CA 1
ATOM 959 C C . GLY A 1 126 ? -8.692 -11.582 -13.776 1.00 94.56 126 GLY A C 1
ATOM 960 O O . GLY A 1 126 ? -9.113 -10.849 -14.669 1.00 94.56 126 GLY A O 1
ATOM 961 N N . LYS A 1 127 ? -9.524 -12.169 -12.908 1.00 96.69 127 LYS A N 1
ATOM 962 C CA . LYS A 1 127 ? -10.981 -11.957 -12.895 1.00 96.69 127 LYS A CA 1
ATOM 963 C C . LYS A 1 127 ? -11.330 -10.649 -12.182 1.00 96.69 127 LYS A C 1
ATOM 965 O O . LYS A 1 127 ? -11.892 -10.646 -11.089 1.00 96.69 127 LYS A O 1
ATOM 970 N N . VAL A 1 128 ? -10.954 -9.527 -12.794 1.00 95.12 128 VAL A N 1
ATOM 971 C CA . VAL A 1 128 ? -11.010 -8.195 -12.167 1.00 95.12 128 VAL A CA 1
ATOM 972 C C . VAL A 1 128 ? -12.436 -7.784 -11.780 1.00 95.12 128 VAL A C 1
ATOM 974 O O . VAL A 1 128 ? -12.625 -7.281 -10.677 1.00 95.12 128 VAL A O 1
ATOM 977 N N . GLU A 1 129 ? -13.439 -8.039 -12.624 1.00 96.25 129 GLU A N 1
ATOM 978 C CA . GLU A 1 129 ? -14.836 -7.671 -12.329 1.00 96.25 129 GLU A CA 1
ATOM 979 C C . GLU A 1 129 ? -15.415 -8.468 -11.153 1.00 96.25 129 GLU A C 1
ATOM 981 O O . GLU A 1 129 ? -16.010 -7.891 -10.241 1.00 96.25 129 GLU A O 1
ATOM 986 N N . GLU A 1 130 ? -15.178 -9.785 -11.122 1.00 96.62 130 GLU A N 1
ATOM 987 C CA . GLU A 1 130 ? -15.586 -10.649 -10.006 1.00 96.62 130 GLU A CA 1
ATOM 988 C C . GLU A 1 130 ? -14.856 -10.257 -8.713 1.00 96.62 130 GLU A C 1
ATOM 990 O O . GLU A 1 130 ? -15.470 -10.195 -7.647 1.00 96.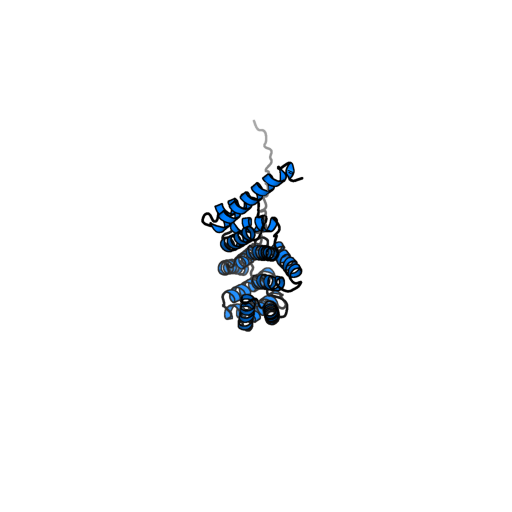62 130 GLU A O 1
ATOM 995 N N . ALA A 1 131 ? -13.557 -9.948 -8.798 1.00 96.56 131 ALA A N 1
ATOM 996 C CA . ALA A 1 131 ? -12.783 -9.469 -7.660 1.00 96.56 131 ALA A CA 1
ATOM 997 C C . ALA A 1 131 ? -13.346 -8.150 -7.121 1.00 96.56 131 ALA A C 1
ATOM 999 O O . ALA A 1 131 ? -13.580 -8.027 -5.920 1.00 96.56 131 ALA A O 1
ATOM 1000 N N . TYR A 1 132 ? -13.617 -7.179 -7.998 1.00 95.44 132 TYR A N 1
ATOM 1001 C CA . TYR A 1 132 ? -14.197 -5.891 -7.625 1.00 95.44 132 TYR A CA 1
ATOM 1002 C C . TYR A 1 132 ? -15.553 -6.058 -6.926 1.00 95.44 132 TYR A C 1
ATOM 1004 O O . TYR A 1 132 ? -15.790 -5.448 -5.881 1.00 95.44 132 TYR A O 1
ATOM 1012 N N . ALA A 1 133 ? -16.428 -6.923 -7.449 1.00 95.12 133 ALA A N 1
ATOM 1013 C CA . ALA A 1 133 ? -17.702 -7.250 -6.810 1.00 95.12 133 ALA A CA 1
ATOM 1014 C C . ALA A 1 133 ? -17.506 -7.876 -5.417 1.00 95.12 133 ALA A C 1
ATOM 1016 O O . ALA A 1 133 ? -18.131 -7.426 -4.455 1.00 95.12 133 ALA A O 1
ATOM 1017 N N . ALA A 1 134 ? -16.591 -8.842 -5.284 1.00 95.06 134 ALA A N 1
ATOM 1018 C CA . ALA A 1 134 ? -16.283 -9.488 -4.008 1.00 95.06 134 ALA A CA 1
ATOM 1019 C C . ALA A 1 134 ? -15.715 -8.500 -2.972 1.00 95.06 134 ALA A C 1
ATOM 1021 O O . ALA A 1 134 ? -16.140 -8.503 -1.816 1.00 95.06 134 ALA A O 1
ATOM 1022 N N . PHE A 1 135 ? -14.820 -7.593 -3.374 1.00 95.50 135 PHE A N 1
ATOM 1023 C CA . PHE A 1 135 ? -14.342 -6.521 -2.498 1.00 95.50 135 PHE A CA 1
ATOM 1024 C C . PHE A 1 135 ? -15.480 -5.604 -2.040 1.00 95.50 135 PHE A C 1
ATOM 1026 O O . PHE A 1 135 ? -15.583 -5.305 -0.851 1.00 95.50 135 PHE A O 1
ATOM 1033 N N . ASN A 1 136 ? -16.360 -5.178 -2.951 1.00 94.44 136 ASN A N 1
ATOM 1034 C CA . ASN A 1 136 ? -17.502 -4.332 -2.597 1.00 94.44 136 ASN A CA 1
ATOM 1035 C C . ASN A 1 136 ? -18.462 -5.016 -1.621 1.00 94.44 136 ASN A C 1
ATOM 1037 O O . ASN A 1 136 ? -18.981 -4.350 -0.725 1.00 94.44 136 ASN A O 1
ATOM 1041 N N . GLU A 1 137 ? -18.673 -6.325 -1.765 1.00 93.25 137 GLU A N 1
ATOM 1042 C CA . GLU A 1 137 ? -19.489 -7.117 -0.845 1.00 93.25 137 GLU A CA 1
ATOM 1043 C C . GLU A 1 137 ? -18.884 -7.129 0.567 1.00 93.25 137 GLU A C 1
ATOM 1045 O O . GLU A 1 137 ? -19.588 -6.893 1.552 1.00 93.25 137 GLU A O 1
ATOM 1050 N N . VAL A 1 138 ? -17.570 -7.351 0.673 1.00 93.81 138 VAL A N 1
ATOM 1051 C CA . VAL A 1 138 ? -16.851 -7.373 1.959 1.00 93.81 138 VAL A CA 1
ATOM 1052 C C . VAL A 1 138 ? -16.839 -5.998 2.619 1.00 93.81 138 VAL A C 1
ATOM 1054 O O . VAL A 1 138 ? -17.030 -5.883 3.830 1.00 93.81 138 VAL A O 1
ATOM 1057 N N . TYR A 1 139 ? -16.621 -4.951 1.829 1.00 93.81 139 TYR A N 1
ATOM 1058 C CA . TYR A 1 139 ? -16.467 -3.583 2.314 1.00 93.81 139 TYR A CA 1
ATOM 1059 C C . TYR A 1 139 ? -17.788 -2.835 2.484 1.00 93.81 139 TYR A C 1
ATOM 1061 O O . TYR A 1 139 ? -17.806 -1.769 3.097 1.00 93.81 139 TYR A O 1
ATOM 1069 N N . GLN A 1 140 ? -18.892 -3.384 1.970 1.00 88.94 140 GLN A N 1
ATOM 1070 C CA . GLN A 1 140 ? -20.184 -2.699 1.881 1.00 88.94 140 GLN A CA 1
ATOM 1071 C C . GLN A 1 140 ? -20.073 -1.361 1.129 1.00 88.94 140 GLN A C 1
ATOM 1073 O O . GLN A 1 140 ? -20.627 -0.341 1.531 1.00 88.94 140 GLN A O 1
ATOM 1078 N N . GLY A 1 141 ? -19.311 -1.372 0.033 1.00 79.12 141 GLY A N 1
ATOM 1079 C CA . GLY A 1 141 ? -19.159 -0.253 -0.902 1.00 79.12 141 GLY A CA 1
ATOM 1080 C C . GLY A 1 141 ? -18.071 0.778 -0.577 1.00 79.12 141 GLY A C 1
ATOM 1081 O O . GLY A 1 141 ? -17.623 1.459 -1.498 1.00 79.12 141 GLY A O 1
ATOM 1082 N N . ARG A 1 142 ? -17.592 0.894 0.671 1.00 85.44 142 ARG A N 1
ATOM 1083 C CA . ARG A 1 142 ? -16.455 1.773 1.015 1.00 85.44 142 ARG A CA 1
ATOM 1084 C C . ARG A 1 142 ? -15.324 0.961 1.644 1.00 85.44 142 ARG A C 1
ATOM 1086 O O . ARG A 1 142 ? -15.571 0.347 2.678 1.00 85.44 142 ARG A O 1
ATOM 1093 N N . PRO A 1 143 ? -14.095 0.970 1.098 1.00 91.44 143 PRO A N 1
ATOM 1094 C CA . PRO A 1 143 ? -12.989 0.244 1.712 1.00 91.44 143 PRO A CA 1
ATOM 1095 C C . PRO A 1 143 ? -12.625 0.834 3.086 1.00 91.44 143 PRO A C 1
ATOM 1097 O O . PRO A 1 143 ? -12.762 2.048 3.279 1.00 91.44 143 PRO A O 1
ATOM 1100 N N . PRO A 1 144 ? -12.150 0.012 4.040 1.00 91.75 144 PRO A N 1
ATOM 1101 C CA . PRO A 1 144 ? -11.493 0.515 5.242 1.00 91.75 144 PRO A CA 1
ATOM 1102 C C . PRO A 1 144 ? -10.257 1.342 4.878 1.00 91.75 144 PRO A C 1
ATOM 1104 O O . PRO A 1 144 ? -9.562 1.017 3.916 1.00 91.75 144 PRO A O 1
ATOM 1107 N N . ASP A 1 145 ? -9.961 2.373 5.669 1.00 86.56 145 ASP A N 1
ATOM 1108 C CA . ASP A 1 145 ? -8.756 3.190 5.490 1.00 86.56 145 ASP A CA 1
ATOM 1109 C C . ASP A 1 145 ? -7.461 2.352 5.626 1.00 86.56 145 ASP A C 1
ATOM 1111 O O . ASP A 1 145 ? -7.456 1.233 6.150 1.00 86.56 145 ASP A O 1
ATOM 1115 N N . GLY A 1 146 ? -6.335 2.916 5.183 1.00 86.56 146 GLY A N 1
ATOM 1116 C CA . GLY A 1 146 ? -5.024 2.259 5.219 1.00 86.56 146 GLY A CA 1
ATOM 1117 C C . GLY A 1 146 ? -4.794 1.323 4.028 1.00 86.56 146 GLY A C 1
ATOM 1118 O O . GLY A 1 146 ? -5.297 1.572 2.932 1.00 86.56 146 GLY A O 1
ATOM 1119 N N . ALA A 1 147 ? -4.029 0.248 4.235 1.00 87.75 147 ALA A N 1
ATOM 1120 C CA . ALA A 1 147 ? -3.582 -0.650 3.163 1.00 87.75 147 ALA A CA 1
ATOM 1121 C C . ALA A 1 147 ? -4.735 -1.271 2.346 1.00 87.75 147 ALA A C 1
ATOM 1123 O O . ALA A 1 147 ? -4.640 -1.385 1.125 1.00 87.75 147 ALA A O 1
ATOM 1124 N N . LEU A 1 148 ? -5.867 -1.596 2.986 1.00 92.00 148 LEU A N 1
ATOM 1125 C CA . LEU A 1 148 ? -7.036 -2.160 2.294 1.00 92.00 148 LEU A CA 1
ATOM 1126 C C . LEU A 1 148 ? -7.665 -1.178 1.294 1.00 92.00 148 LEU A C 1
ATOM 1128 O O . LEU A 1 148 ? -8.141 -1.601 0.239 1.00 92.00 148 LEU A O 1
ATOM 1132 N N . ALA A 1 149 ? -7.642 0.128 1.583 1.00 93.94 149 ALA A N 1
ATOM 1133 C CA . ALA A 1 149 ? -8.054 1.144 0.619 1.00 93.94 149 ALA A CA 1
ATOM 1134 C C . ALA A 1 149 ? -7.082 1.217 -0.562 1.00 93.94 149 ALA A C 1
ATOM 1136 O O . ALA A 1 149 ? -7.527 1.287 -1.706 1.00 93.94 149 ALA A O 1
ATOM 1137 N N . LEU A 1 150 ? -5.769 1.171 -0.307 1.00 94.25 150 LEU A N 1
ATOM 1138 C CA . LEU A 1 150 ? -4.758 1.206 -1.371 1.00 94.25 150 LEU A CA 1
ATOM 1139 C C . LEU A 1 150 ? -4.917 0.029 -2.337 1.00 94.25 150 LEU A C 1
ATOM 1141 O O . LEU A 1 150 ? -4.874 0.218 -3.553 1.00 94.25 150 LEU A O 1
ATOM 1145 N N . GLU A 1 151 ? -5.148 -1.170 -1.807 1.00 92.88 151 GLU A N 1
ATOM 1146 C CA . GLU A 1 151 ? -5.453 -2.355 -2.604 1.00 92.88 151 GLU A CA 1
ATOM 1147 C C . GLU A 1 151 ? -6.751 -2.188 -3.403 1.00 92.88 151 GLU A C 1
ATOM 1149 O O . GLU A 1 151 ? -6.775 -2.409 -4.616 1.00 92.88 151 GLU A O 1
ATOM 1154 N N . TYR A 1 152 ? -7.830 -1.758 -2.745 1.00 96.00 152 TYR A N 1
ATOM 1155 C CA . TYR A 1 152 ? -9.122 -1.571 -3.398 1.00 96.00 152 TYR A CA 1
ATOM 1156 C C . TYR A 1 152 ? -9.033 -0.624 -4.599 1.00 96.00 152 TYR A C 1
ATOM 1158 O O . TYR A 1 152 ? -9.630 -0.882 -5.648 1.00 96.00 152 TYR A O 1
ATOM 1166 N N . TRP A 1 153 ? -8.264 0.461 -4.483 1.00 96.00 153 TRP A N 1
ATOM 1167 C CA . TRP A 1 153 ? -8.088 1.402 -5.586 1.00 96.00 153 TRP A CA 1
ATOM 1168 C C . TRP A 1 153 ? -7.259 0.821 -6.731 1.00 96.00 153 TRP A C 1
ATOM 1170 O O . TRP A 1 153 ? -7.561 1.109 -7.886 1.00 96.00 153 TRP A O 1
ATOM 1180 N N . GLN A 1 154 ? -6.301 -0.068 -6.462 1.00 92.81 154 GLN A N 1
ATOM 1181 C CA . GLN A 1 154 ? -5.598 -0.801 -7.524 1.00 92.81 154 GLN A CA 1
ATOM 1182 C C . GLN A 1 154 ? -6.527 -1.757 -8.282 1.00 92.81 154 GLN A C 1
ATOM 1184 O O . GLN A 1 154 ? -6.409 -1.896 -9.499 1.00 92.81 154 GLN A O 1
ATOM 1189 N N . VAL A 1 155 ? -7.469 -2.397 -7.586 1.00 94.31 155 VAL A N 1
ATOM 1190 C CA . VAL A 1 155 ? -8.490 -3.247 -8.217 1.00 94.31 155 VAL A CA 1
ATOM 1191 C C . VAL A 1 155 ? -9.442 -2.393 -9.047 1.00 94.31 155 VAL A C 1
ATOM 1193 O O . VAL A 1 155 ? -9.667 -2.676 -10.222 1.00 94.31 155 VAL A O 1
ATOM 1196 N N . THR A 1 156 ? -9.933 -1.299 -8.461 1.00 95.81 156 THR A N 1
ATOM 1197 C CA . THR A 1 156 ? -10.816 -0.330 -9.125 1.00 95.81 156 THR A CA 1
ATOM 1198 C C . THR A 1 156 ? -10.179 0.215 -10.398 1.00 95.81 156 THR A C 1
ATOM 1200 O O . THR A 1 156 ? -10.841 0.316 -11.423 1.00 95.81 156 THR A O 1
ATOM 1203 N N . ALA A 1 157 ? -8.881 0.506 -10.375 1.00 95.81 157 ALA A N 1
ATOM 1204 C CA . ALA A 1 157 ? -8.157 1.011 -11.531 1.00 95.81 157 ALA A CA 1
ATOM 1205 C C . ALA A 1 157 ? -8.144 0.073 -12.740 1.00 95.81 157 ALA A C 1
ATOM 1207 O O . ALA A 1 157 ? -8.005 0.540 -13.868 1.00 95.81 157 ALA A O 1
ATOM 1208 N N . ARG A 1 158 ? -8.252 -1.240 -12.509 1.00 93.75 158 ARG A N 1
ATOM 1209 C CA . ARG A 1 158 ? -8.287 -2.245 -13.576 1.00 93.75 158 ARG A CA 1
ATOM 1210 C C . ARG A 1 158 ? -9.693 -2.468 -14.137 1.00 93.75 158 ARG A C 1
ATOM 1212 O O . ARG A 1 158 ? -9.825 -3.167 -15.137 1.00 93.75 158 ARG A O 1
ATOM 1219 N N . MET A 1 159 ? -10.727 -1.893 -13.520 1.00 94.56 159 MET A N 1
ATOM 1220 C CA . MET A 1 159 ? -12.087 -1.917 -14.056 1.00 94.56 159 MET A CA 1
ATOM 1221 C C . MET A 1 159 ? -12.227 -0.956 -15.246 1.00 94.56 159 MET A C 1
ATOM 1223 O O . MET A 1 159 ? -11.610 0.117 -15.240 1.00 94.56 159 MET A O 1
ATOM 1227 N N . PRO A 1 160 ? -13.099 -1.262 -16.225 1.00 91.12 160 PRO A N 1
ATOM 1228 C CA . PRO A 1 160 ? -13.474 -0.308 -17.264 1.00 91.12 160 PRO A CA 1
ATOM 1229 C C . PRO A 1 160 ? -13.941 1.027 -16.658 1.00 91.12 160 PRO A C 1
ATOM 1231 O O . PRO A 1 160 ? -14.861 1.067 -15.845 1.00 91.12 160 PRO A O 1
ATOM 1234 N N . GLY A 1 161 ? -13.274 2.129 -17.018 1.00 90.88 161 GLY A N 1
ATOM 1235 C CA . GLY A 1 161 ? -13.581 3.476 -16.511 1.00 90.88 161 GLY A CA 1
ATOM 1236 C C . GLY A 1 161 ? -13.179 3.753 -15.052 1.00 90.88 161 GLY A C 1
ATOM 1237 O O . GLY A 1 161 ? -13.399 4.859 -14.563 1.00 90.88 161 GLY A O 1
ATOM 1238 N N . GLY A 1 162 ? -12.570 2.794 -14.346 1.00 93.81 162 GLY A N 1
ATOM 1239 C CA . GLY A 1 162 ? -12.218 2.938 -12.929 1.00 93.81 162 GLY A CA 1
ATOM 1240 C C . GLY A 1 162 ? -10.895 3.663 -12.658 1.00 93.81 162 GLY A C 1
ATOM 1241 O O . GLY A 1 162 ? -10.652 4.089 -11.526 1.00 93.81 162 GLY A O 1
ATOM 1242 N N . TRP A 1 163 ? -10.056 3.850 -13.681 1.00 95.56 163 TRP A N 1
ATOM 1243 C CA . TRP A 1 163 ? -8.722 4.444 -13.543 1.00 95.56 163 TRP A CA 1
ATOM 1244 C C . TRP A 1 163 ? -8.741 5.862 -12.960 1.00 95.56 163 TRP A C 1
ATOM 1246 O O . TRP A 1 163 ? -8.053 6.137 -11.980 1.00 95.56 163 TRP A O 1
ATOM 1256 N N . GLU A 1 164 ? -9.572 6.748 -13.513 1.00 95.75 164 GLU A N 1
ATOM 1257 C CA . GLU A 1 164 ? -9.664 8.150 -13.080 1.00 95.75 164 GLU A CA 1
ATOM 1258 C C . GLU A 1 164 ? -10.101 8.283 -11.619 1.00 95.75 164 GLU A C 1
ATOM 1260 O O . GLU A 1 164 ? -9.533 9.059 -10.847 1.00 95.75 164 GLU A O 1
ATOM 1265 N N . ARG A 1 165 ? -11.070 7.457 -11.211 1.00 95.50 165 ARG A N 1
ATOM 1266 C CA . ARG A 1 165 ? -11.538 7.407 -9.826 1.00 95.50 165 ARG A CA 1
ATOM 1267 C C . ARG A 1 165 ? -10.440 6.916 -8.886 1.00 95.50 165 ARG A C 1
ATOM 1269 O O . ARG A 1 165 ? -10.191 7.548 -7.865 1.00 95.50 165 ARG A O 1
ATOM 1276 N N . ALA A 1 166 ? -9.768 5.820 -9.238 1.00 96.75 166 ALA A N 1
ATOM 1277 C CA . ALA A 1 166 ? -8.659 5.294 -8.449 1.00 96.75 166 ALA A CA 1
ATOM 1278 C C . ALA A 1 166 ? -7.513 6.311 -8.325 1.00 96.75 166 ALA A C 1
ATOM 1280 O O . ALA A 1 166 ? -6.950 6.468 -7.243 1.00 96.75 166 ALA A O 1
ATOM 1281 N N . ARG A 1 167 ? -7.211 7.050 -9.402 1.00 97.12 167 ARG A N 1
ATOM 1282 C CA . ARG A 1 167 ? -6.210 8.124 -9.396 1.00 97.12 167 ARG A CA 1
ATOM 1283 C C . ARG A 1 167 ? -6.571 9.217 -8.409 1.00 97.12 167 ARG A C 1
ATOM 1285 O O . ARG A 1 167 ? -5.729 9.585 -7.597 1.00 97.12 167 ARG A O 1
ATOM 1292 N N . ALA A 1 168 ? -7.796 9.733 -8.482 1.00 97.25 168 ALA A N 1
ATOM 1293 C CA . ALA A 1 168 ? -8.247 10.815 -7.614 1.00 97.25 168 ALA A CA 1
ATOM 1294 C C . ALA A 1 168 ? -8.163 10.422 -6.130 1.00 97.25 168 ALA A C 1
ATOM 1296 O O . ALA A 1 168 ? -7.666 11.191 -5.309 1.00 97.25 168 ALA A O 1
ATOM 1297 N N . GLU A 1 169 ? -8.583 9.202 -5.799 1.00 96.88 169 GLU A N 1
ATOM 1298 C CA . GLU A 1 169 ? -8.584 8.697 -4.425 1.00 96.88 169 GLU A CA 1
ATOM 1299 C C . GLU A 1 169 ? -7.168 8.431 -3.899 1.00 96.88 169 GLU A C 1
ATOM 1301 O O . GLU A 1 169 ? -6.822 8.881 -2.805 1.00 96.88 169 GLU A O 1
ATOM 1306 N N . LEU A 1 170 ? -6.306 7.779 -4.688 1.00 96.88 170 LEU A N 1
ATOM 1307 C CA . LEU A 1 170 ? -4.904 7.566 -4.313 1.00 96.88 170 LEU A CA 1
ATOM 1308 C C . LEU A 1 170 ? -4.145 8.893 -4.184 1.00 96.88 170 LEU A C 1
ATOM 1310 O O . LEU A 1 170 ? -3.401 9.075 -3.222 1.00 96.88 170 LEU A O 1
ATOM 1314 N N . GLN A 1 171 ? -4.379 9.854 -5.082 1.00 97.00 171 GLN A N 1
ATOM 1315 C CA . GLN A 1 171 ? -3.795 11.192 -4.976 1.00 97.00 171 GLN A CA 1
ATOM 1316 C C . GLN A 1 171 ? -4.258 11.909 -3.704 1.00 97.00 171 GLN A C 1
ATOM 1318 O O . GLN A 1 171 ? -3.446 12.529 -3.018 1.00 97.00 171 GLN A O 1
ATOM 1323 N N . ALA A 1 172 ? -5.541 11.809 -3.348 1.00 96.62 172 ALA A N 1
ATOM 1324 C CA . ALA A 1 172 ? -6.056 12.381 -2.109 1.00 96.62 172 ALA A CA 1
ATOM 1325 C C . ALA A 1 172 ? -5.414 11.738 -0.868 1.00 96.62 172 ALA A C 1
ATOM 1327 O O . ALA A 1 172 ? -5.130 12.440 0.102 1.00 96.62 172 ALA A O 1
ATOM 1328 N N . ILE A 1 173 ? -5.152 10.426 -0.890 1.00 93.81 173 ILE A N 1
ATOM 1329 C CA . ILE A 1 173 ? -4.435 9.736 0.191 1.00 93.81 173 ILE A CA 1
ATOM 1330 C C . ILE A 1 173 ? -2.992 10.246 0.292 1.00 93.81 173 ILE A C 1
ATOM 1332 O O . ILE A 1 173 ? -2.576 10.639 1.379 1.00 93.81 173 ILE A O 1
ATOM 1336 N N . VAL A 1 174 ? -2.262 10.320 -0.824 1.00 95.25 174 VAL A N 1
ATOM 1337 C CA . VAL A 1 174 ? -0.877 10.826 -0.858 1.00 95.25 174 VAL A CA 1
ATOM 1338 C C . VAL A 1 174 ? -0.792 12.274 -0.370 1.00 95.25 174 VAL A C 1
ATOM 1340 O O . VAL A 1 174 ? 0.095 12.609 0.408 1.00 95.25 174 VAL A O 1
ATOM 1343 N N . ASN A 1 175 ? -1.741 13.128 -0.757 1.00 95.12 175 ASN A N 1
ATOM 1344 C CA . ASN A 1 175 ? -1.770 14.527 -0.322 1.00 95.12 175 ASN A CA 1
ATOM 1345 C C . ASN A 1 175 ? -2.022 14.668 1.188 1.00 95.12 175 ASN A C 1
ATOM 1347 O O . ASN A 1 175 ? -1.528 15.610 1.803 1.00 95.12 175 ASN A O 1
ATOM 1351 N N . ARG A 1 176 ? -2.796 13.751 1.786 1.00 90.94 176 ARG A N 1
ATOM 1352 C CA . ARG A 1 176 ? -3.054 13.727 3.236 1.00 90.94 176 ARG A CA 1
ATOM 1353 C C . ARG A 1 176 ? -1.895 13.131 4.036 1.00 90.94 176 ARG A C 1
ATOM 1355 O O . ARG A 1 176 ? -1.653 13.595 5.146 1.00 90.94 176 ARG A O 1
ATOM 1362 N N . SER A 1 177 ? -1.185 12.158 3.466 1.00 87.31 177 SER A N 1
ATOM 1363 C CA . SER A 1 177 ? -0.049 11.477 4.100 1.00 87.31 177 SER A CA 1
ATOM 1364 C C . SER A 1 177 ? 1.163 11.394 3.154 1.00 87.31 177 SER A C 1
ATOM 1366 O O . SER A 1 177 ? 1.465 10.316 2.639 1.00 87.31 177 SER A O 1
ATOM 1368 N N . PRO A 1 178 ? 1.916 12.493 2.936 1.00 90.19 178 PRO A N 1
ATOM 1369 C CA . PRO A 1 178 ? 3.071 12.491 2.026 1.00 90.19 178 PRO A CA 1
ATOM 1370 C C . PRO A 1 178 ? 4.231 11.580 2.464 1.00 90.19 178 PRO A C 1
ATOM 1372 O O . PRO A 1 178 ? 5.086 11.219 1.655 1.00 90.19 178 PRO A O 1
ATOM 1375 N N . SER A 1 179 ? 4.279 11.203 3.744 1.00 88.31 179 SER A N 1
ATOM 1376 C CA . SER A 1 179 ? 5.237 10.237 4.295 1.00 88.31 179 SER A CA 1
ATOM 1377 C C . SER A 1 179 ? 4.838 8.778 4.069 1.00 88.31 179 SER A C 1
ATOM 1379 O O . SER A 1 179 ? 5.630 7.887 4.357 1.00 88.31 179 SER A O 1
ATOM 1381 N N . ASN A 1 180 ? 3.623 8.512 3.585 1.00 90.19 180 ASN A N 1
ATOM 1382 C CA . ASN A 1 180 ? 3.159 7.156 3.330 1.00 90.19 180 ASN A CA 1
ATOM 1383 C C . ASN A 1 180 ? 3.709 6.668 1.980 1.00 90.19 180 ASN A C 1
ATOM 1385 O O . ASN A 1 180 ? 3.128 6.905 0.914 1.00 90.19 180 ASN A O 1
ATOM 1389 N N . HIS A 1 181 ? 4.856 5.994 2.029 1.00 93.31 181 HIS A N 1
ATOM 1390 C CA . HIS A 1 181 ? 5.528 5.467 0.843 1.00 93.31 181 HIS A CA 1
ATOM 1391 C C . HIS A 1 181 ? 4.719 4.374 0.132 1.00 93.31 181 HIS A C 1
ATOM 1393 O O . HIS A 1 181 ? 4.788 4.275 -1.091 1.00 93.31 181 HIS A O 1
ATOM 1399 N N . GLU A 1 182 ? 3.907 3.598 0.857 1.00 92.25 182 GLU A N 1
ATOM 1400 C CA . GLU A 1 182 ? 3.022 2.587 0.265 1.00 92.25 182 GLU A CA 1
ATOM 1401 C C . GLU A 1 182 ? 1.945 3.240 -0.614 1.00 92.25 182 GLU A C 1
ATOM 1403 O O . GLU A 1 182 ? 1.727 2.823 -1.753 1.00 92.25 182 GLU A O 1
ATOM 1408 N N . ALA A 1 183 ? 1.320 4.320 -0.135 1.00 94.00 183 ALA A N 1
ATOM 1409 C CA . ALA A 1 183 ? 0.327 5.076 -0.897 1.00 94.00 183 ALA A CA 1
ATOM 1410 C C . ALA A 1 183 ? 0.938 5.737 -2.140 1.00 94.00 183 ALA A C 1
ATOM 1412 O O . ALA A 1 183 ? 0.356 5.691 -3.228 1.00 94.00 183 ALA A O 1
ATOM 1413 N N . ARG A 1 184 ? 2.137 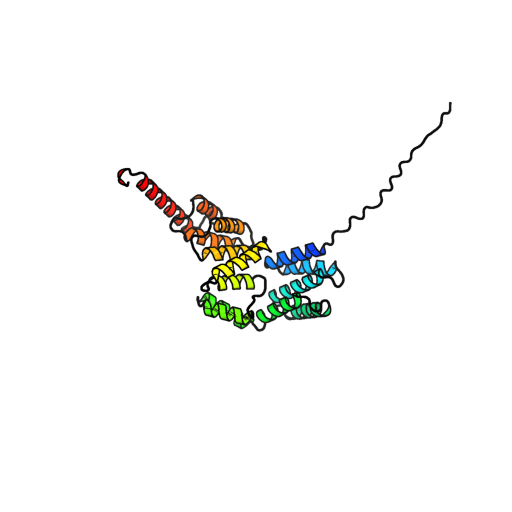6.312 -1.994 1.00 96.69 184 ARG A N 1
ATOM 1414 C CA . ARG A 1 184 ? 2.900 6.903 -3.102 1.00 96.69 184 ARG A CA 1
ATOM 1415 C C . ARG A 1 184 ? 3.260 5.859 -4.158 1.00 96.69 184 ARG A C 1
ATOM 1417 O O . ARG A 1 184 ? 3.052 6.089 -5.349 1.00 96.69 184 ARG A O 1
ATOM 1424 N N . LEU A 1 185 ? 3.702 4.677 -3.728 1.00 96.62 185 LEU A N 1
ATOM 1425 C CA . LEU A 1 185 ? 3.992 3.558 -4.618 1.00 96.62 185 LEU A CA 1
ATOM 1426 C C . LEU A 1 185 ? 2.729 3.035 -5.317 1.00 96.62 185 LEU A C 1
ATOM 1428 O O . LEU A 1 185 ? 2.771 2.745 -6.512 1.00 96.62 185 LEU A O 1
ATOM 1432 N N . ALA A 1 186 ? 1.597 2.943 -4.614 1.00 96.38 186 ALA A N 1
ATOM 1433 C CA . ALA A 1 186 ? 0.321 2.542 -5.206 1.00 96.38 186 ALA A CA 1
ATOM 1434 C C . ALA A 1 186 ? -0.119 3.512 -6.316 1.00 96.38 186 ALA A C 1
ATOM 1436 O O . ALA A 1 186 ? -0.549 3.071 -7.385 1.00 96.38 186 ALA A O 1
ATOM 1437 N N . LEU A 1 187 ? 0.050 4.821 -6.104 1.00 97.44 187 LEU A N 1
ATOM 1438 C CA . LEU A 1 187 ? -0.206 5.837 -7.124 1.00 97.44 187 LEU A CA 1
ATOM 1439 C C . LEU A 1 187 ? 0.766 5.722 -8.310 1.00 97.44 187 LEU A C 1
ATOM 1441 O O . LEU A 1 187 ? 0.333 5.789 -9.456 1.00 97.44 187 LEU A O 1
ATOM 1445 N N . ALA A 1 188 ? 2.061 5.497 -8.073 1.00 97.12 188 ALA A N 1
ATOM 1446 C CA . ALA A 1 188 ? 3.023 5.270 -9.154 1.00 97.12 188 ALA A CA 1
ATOM 1447 C C . ALA A 1 188 ? 2.646 4.034 -9.995 1.00 97.12 188 ALA A C 1
ATOM 1449 O O . ALA A 1 188 ? 2.590 4.103 -11.224 1.00 97.12 188 ALA A O 1
ATOM 1450 N N . ASN A 1 189 ? 2.288 2.927 -9.337 1.00 95.44 189 ASN A N 1
ATOM 1451 C CA . ASN A 1 189 ? 1.844 1.690 -9.984 1.00 95.44 189 ASN A CA 1
ATOM 1452 C C . ASN A 1 189 ? 0.600 1.887 -10.847 1.00 95.44 189 ASN A C 1
ATOM 1454 O O . ASN A 1 189 ? 0.492 1.267 -11.906 1.00 95.44 189 ASN A O 1
ATOM 1458 N N . LEU A 1 190 ? -0.317 2.754 -10.414 1.00 96.06 190 LEU A N 1
ATOM 1459 C CA . LEU A 1 190 ? -1.505 3.110 -11.179 1.00 96.06 190 LEU A CA 1
ATOM 1460 C C . LEU A 1 190 ? -1.145 3.720 -12.542 1.00 96.06 190 LEU A C 1
ATOM 1462 O O . LEU A 1 190 ? -1.747 3.357 -13.553 1.00 96.06 190 LEU A O 1
ATOM 1466 N N . TYR A 1 191 ? -0.160 4.621 -12.587 1.00 95.19 191 TYR A N 1
ATOM 1467 C CA . TYR A 1 191 ? 0.306 5.209 -13.846 1.00 95.19 191 TYR A CA 1
ATOM 1468 C C . TYR A 1 191 ? 1.029 4.189 -14.735 1.00 95.19 191 TYR A C 1
ATOM 1470 O O . TYR A 1 191 ? 0.892 4.239 -15.954 1.00 95.19 191 TYR A O 1
ATOM 1478 N N . LEU A 1 192 ? 1.738 3.213 -14.153 1.00 93.56 192 LEU A N 1
ATOM 1479 C CA . LEU A 1 192 ? 2.413 2.146 -14.911 1.00 93.56 192 LEU A CA 1
ATOM 1480 C C . LEU A 1 192 ? 1.453 1.159 -15.608 1.00 93.56 192 LEU A C 1
ATOM 1482 O O . LEU A 1 192 ? 1.900 0.322 -16.402 1.00 93.56 192 LEU A O 1
ATOM 1486 N N . LEU A 1 193 ? 0.147 1.219 -15.317 1.00 91.00 193 LEU A N 1
ATOM 1487 C CA . LEU A 1 193 ? -0.871 0.451 -16.043 1.00 91.00 193 LEU A CA 1
ATOM 1488 C C . LEU A 1 193 ? -1.113 0.990 -17.461 1.00 91.00 193 LEU A C 1
ATOM 1490 O O . LEU A 1 193 ? -1.498 0.211 -18.330 1.00 91.00 193 LEU A O 1
ATOM 1494 N N . HIS A 1 194 ? -0.850 2.278 -17.707 1.00 87.44 194 HIS A N 1
ATOM 1495 C CA . HIS A 1 194 ? -1.048 2.921 -19.008 1.00 87.44 194 HIS A CA 1
ATOM 1496 C C . HIS A 1 194 ? 0.251 3.579 -19.488 1.00 87.44 194 HIS A C 1
ATOM 1498 O O . HIS A 1 194 ? 0.473 4.765 -19.243 1.00 87.44 194 HIS A O 1
ATOM 1504 N N . PRO A 1 195 ? 1.141 2.820 -20.152 1.00 84.75 195 PRO A N 1
ATOM 1505 C CA . PRO A 1 195 ? 2.345 3.388 -20.738 1.00 84.75 195 PRO A CA 1
ATOM 1506 C C . PRO A 1 195 ? 2.013 4.334 -21.917 1.00 84.75 195 PRO A C 1
ATOM 1508 O O . PRO A 1 195 ? 1.022 4.114 -22.614 1.00 84.75 195 PRO A O 1
ATOM 1511 N N . PRO A 1 196 ? 2.860 5.344 -22.192 1.00 85.69 196 PRO A N 1
ATOM 1512 C CA . PRO A 1 196 ? 4.055 5.692 -21.429 1.00 85.69 196 PRO A CA 1
ATOM 1513 C C . PRO A 1 196 ? 3.703 6.407 -20.117 1.00 85.69 196 PRO A C 1
ATOM 1515 O O . PRO A 1 196 ? 2.876 7.316 -20.082 1.00 85.69 196 PRO A O 1
ATOM 1518 N N . ALA A 1 197 ? 4.373 6.015 -19.033 1.00 88.25 197 ALA A N 1
ATOM 1519 C CA . ALA A 1 197 ? 4.206 6.688 -17.754 1.00 88.25 197 ALA A CA 1
ATOM 1520 C C . ALA A 1 197 ? 4.830 8.099 -17.795 1.00 88.25 197 ALA A C 1
ATOM 1522 O O . ALA A 1 197 ? 5.870 8.287 -18.433 1.00 88.25 197 ALA A O 1
ATOM 1523 N N . PRO A 1 198 ? 4.247 9.092 -17.098 1.00 93.06 198 PRO A N 1
ATOM 1524 C CA . PRO A 1 198 ? 4.849 10.416 -16.970 1.00 93.06 198 PRO A CA 1
ATOM 1525 C C . PRO A 1 198 ? 6.246 10.364 -16.338 1.00 93.06 198 PRO A C 1
ATOM 1527 O O . PRO A 1 198 ? 6.496 9.549 -15.451 1.00 93.06 198 PRO A O 1
ATOM 1530 N N . ARG A 1 199 ? 7.131 11.305 -16.703 1.00 93.69 199 ARG A N 1
ATOM 1531 C CA . ARG A 1 199 ? 8.470 11.456 -16.094 1.00 93.69 199 ARG A CA 1
ATOM 1532 C C . ARG A 1 199 ? 8.425 11.498 -14.562 1.00 93.69 199 ARG A C 1
ATOM 1534 O O . ARG A 1 199 ? 9.216 10.822 -13.916 1.00 93.69 199 ARG A O 1
ATOM 1541 N N . ALA A 1 200 ? 7.439 12.203 -14.006 1.00 95.81 200 ALA A N 1
ATOM 1542 C CA . ALA A 1 200 ? 7.234 12.307 -12.563 1.00 95.81 200 ALA A CA 1
ATOM 1543 C C . ALA A 1 200 ? 7.076 10.942 -11.867 1.00 95.81 200 ALA A C 1
ATOM 1545 O O . ALA A 1 200 ? 7.475 10.801 -10.719 1.00 95.81 200 ALA A O 1
ATOM 1546 N N . VAL A 1 201 ? 6.546 9.920 -12.552 1.00 96.00 201 VAL A N 1
ATOM 1547 C CA . VAL A 1 201 ? 6.433 8.560 -11.996 1.00 96.00 201 VAL A CA 1
ATOM 1548 C C . VAL A 1 201 ? 7.808 7.920 -11.843 1.00 96.00 201 VAL A C 1
ATOM 1550 O O . VAL A 1 201 ? 8.062 7.247 -10.850 1.00 96.00 201 VAL A O 1
ATOM 1553 N N . LEU A 1 202 ? 8.713 8.139 -12.798 1.00 95.56 202 LEU A N 1
ATOM 1554 C CA . LEU A 1 202 ? 10.073 7.609 -12.725 1.00 95.56 202 LEU A CA 1
ATOM 1555 C C . LEU A 1 202 ? 10.871 8.277 -11.600 1.00 95.56 202 LEU A C 1
ATOM 1557 O O . LEU A 1 202 ? 11.520 7.590 -10.814 1.00 95.56 202 LEU A O 1
ATOM 1561 N N . ASP A 1 203 ? 10.768 9.604 -11.496 1.00 97.12 203 ASP A N 1
ATOM 1562 C CA . ASP A 1 203 ? 11.422 10.377 -10.437 1.00 97.12 203 ASP A CA 1
ATOM 1563 C C . ASP A 1 203 ? 10.890 9.965 -9.050 1.00 97.12 203 ASP A C 1
ATOM 1565 O O . ASP A 1 203 ? 11.661 9.804 -8.103 1.00 97.12 203 ASP A O 1
ATOM 1569 N N . GLU A 1 204 ? 9.585 9.701 -8.944 1.00 98.06 204 GLU A N 1
ATOM 1570 C CA . GLU A 1 204 ? 8.943 9.207 -7.726 1.00 98.06 204 GLU A CA 1
ATOM 1571 C C . GLU A 1 204 ? 9.432 7.801 -7.340 1.00 98.06 204 GLU A C 1
ATOM 1573 O O . GLU A 1 204 ? 9.792 7.565 -6.189 1.00 98.06 204 GLU A O 1
ATOM 1578 N N . LEU A 1 205 ? 9.540 6.869 -8.292 1.00 98.12 205 LEU A N 1
ATOM 1579 C CA . LEU A 1 205 ? 10.091 5.529 -8.043 1.00 98.12 205 LEU A CA 1
ATOM 1580 C C . LEU A 1 205 ? 11.579 5.577 -7.643 1.00 98.12 205 LEU A C 1
ATOM 1582 O O . LEU A 1 205 ? 12.024 4.819 -6.770 1.00 98.12 205 LEU A O 1
ATOM 1586 N N . LYS A 1 206 ? 12.353 6.505 -8.222 1.00 97.62 206 LYS A N 1
ATOM 1587 C CA . LYS A 1 206 ? 13.731 6.797 -7.797 1.00 97.62 206 LYS A CA 1
ATOM 1588 C C . LYS A 1 206 ? 13.772 7.359 -6.376 1.00 97.62 206 LYS A C 1
ATOM 1590 O O . LYS A 1 206 ? 14.637 6.958 -5.599 1.00 97.62 206 LYS A O 1
ATOM 1595 N N . ALA A 1 207 ? 12.861 8.250 -6.003 1.00 97.69 207 ALA A N 1
ATOM 1596 C CA . ALA A 1 207 ? 12.791 8.770 -4.640 1.00 97.69 207 ALA A CA 1
ATOM 1597 C C . ALA A 1 207 ? 12.424 7.663 -3.637 1.00 97.69 207 ALA A C 1
ATOM 1599 O O . ALA A 1 207 ? 13.140 7.459 -2.657 1.00 97.69 207 ALA A O 1
ATOM 1600 N N . LEU A 1 208 ? 11.368 6.893 -3.923 1.00 97.62 208 LEU A N 1
ATOM 1601 C CA . LEU A 1 208 ? 10.882 5.810 -3.064 1.00 97.62 208 LEU A CA 1
ATOM 1602 C C . LEU A 1 208 ? 11.934 4.716 -2.852 1.00 97.62 208 LEU A C 1
ATOM 1604 O O . LEU A 1 208 ? 12.095 4.205 -1.750 1.00 97.62 208 LEU A O 1
ATOM 1608 N N . SER A 1 209 ? 12.748 4.417 -3.866 1.00 96.94 209 SER A N 1
ATOM 1609 C CA . SER A 1 209 ? 13.834 3.441 -3.709 1.00 96.94 209 SER A CA 1
ATOM 1610 C C . SER A 1 209 ? 14.983 3.897 -2.791 1.00 96.94 209 SER A C 1
ATOM 1612 O O . SER A 1 209 ? 15.907 3.122 -2.538 1.00 96.94 209 SER A O 1
ATOM 1614 N N . GLY A 1 210 ? 14.932 5.126 -2.266 1.00 95.81 210 GLY A N 1
ATOM 1615 C CA . GLY A 1 210 ? 15.814 5.613 -1.206 1.00 95.81 210 GLY A CA 1
ATOM 1616 C C . GLY A 1 210 ? 15.404 5.195 0.212 1.00 95.81 210 GLY A C 1
ATOM 1617 O O . GLY A 1 210 ? 16.278 5.144 1.078 1.00 95.81 210 GLY A O 1
ATOM 1618 N N . PHE A 1 211 ? 14.129 4.864 0.452 1.00 93.44 211 PHE A N 1
ATOM 1619 C CA . PHE A 1 211 ? 13.599 4.559 1.788 1.00 93.44 211 PHE A CA 1
ATOM 1620 C C . PHE A 1 211 ? 13.515 3.056 2.040 1.00 93.44 211 PHE A C 1
ATOM 1622 O O . PHE A 1 211 ? 13.071 2.306 1.178 1.00 93.44 211 PHE A O 1
ATOM 1629 N N . ASP A 1 212 ? 13.907 2.598 3.229 1.00 90.69 212 ASP A N 1
ATOM 1630 C CA . ASP A 1 212 ? 14.026 1.162 3.525 1.00 90.69 212 ASP A CA 1
ATOM 1631 C C . ASP A 1 212 ? 12.701 0.392 3.452 1.00 90.69 212 ASP A C 1
ATOM 1633 O O . ASP A 1 212 ? 12.676 -0.757 3.016 1.00 90.69 212 ASP A O 1
ATOM 1637 N N . ASP A 1 213 ? 11.598 1.030 3.831 1.00 86.62 213 ASP A N 1
ATOM 1638 C CA . ASP A 1 213 ? 10.246 0.463 3.831 1.00 86.62 213 ASP A CA 1
ATOM 1639 C C . ASP A 1 213 ? 9.644 0.290 2.426 1.00 86.62 213 ASP A C 1
ATOM 1641 O O . ASP A 1 213 ? 8.739 -0.521 2.243 1.00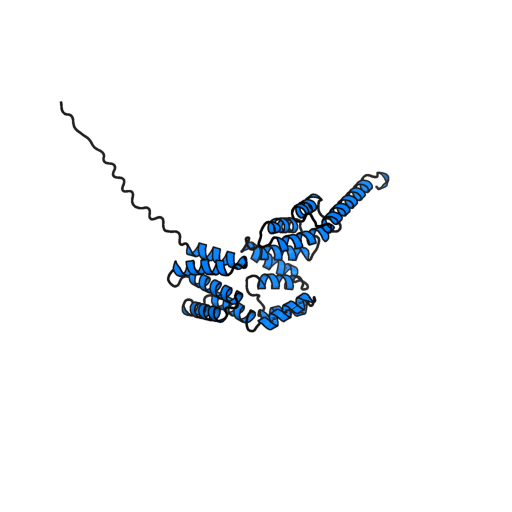 86.62 213 ASP A O 1
ATOM 1645 N N . SER A 1 214 ? 10.160 1.005 1.422 1.00 93.38 214 SER A N 1
ATOM 1646 C CA . SER A 1 214 ? 9.677 0.940 0.036 1.00 93.38 214 SER A CA 1
ATOM 1647 C C . SER A 1 214 ? 10.750 0.554 -0.986 1.00 93.38 214 SER A C 1
ATOM 1649 O O . SER A 1 214 ? 10.411 0.272 -2.137 1.00 93.38 214 SER A O 1
ATOM 1651 N N . ARG A 1 215 ? 12.022 0.436 -0.573 1.00 95.06 215 ARG A N 1
ATOM 1652 C CA . ARG A 1 215 ? 13.196 0.205 -1.432 1.00 95.06 215 ARG A CA 1
ATOM 1653 C C . ARG A 1 215 ? 12.986 -0.890 -2.465 1.00 95.06 215 ARG A C 1
ATOM 1655 O O . ARG A 1 215 ? 13.096 -0.644 -3.664 1.00 95.06 215 ARG A O 1
ATOM 1662 N N . GLY A 1 216 ? 12.691 -2.101 -1.996 1.00 95.81 216 GLY A N 1
ATOM 1663 C CA . GLY A 1 216 ? 12.584 -3.278 -2.858 1.00 95.81 216 GLY A CA 1
ATOM 1664 C C . GLY A 1 216 ? 11.431 -3.167 -3.853 1.00 95.81 216 GLY A C 1
ATOM 1665 O O . GLY A 1 216 ? 11.608 -3.404 -5.048 1.00 95.81 216 GLY A O 1
ATOM 1666 N N . ALA A 1 217 ? 10.259 -2.745 -3.377 1.00 96.06 217 ALA A N 1
ATOM 1667 C CA . ALA A 1 217 ? 9.079 -2.615 -4.218 1.00 96.06 217 ALA A CA 1
ATOM 1668 C C . ALA A 1 217 ? 9.237 -1.473 -5.238 1.00 96.06 217 ALA A C 1
ATOM 1670 O O . ALA A 1 217 ? 8.937 -1.661 -6.415 1.00 96.06 217 ALA A O 1
ATOM 1671 N N . ALA A 1 218 ? 9.794 -0.331 -4.833 1.00 97.88 218 ALA A N 1
ATOM 1672 C CA . ALA A 1 218 ? 10.080 0.786 -5.726 1.00 97.88 218 ALA A CA 1
ATOM 1673 C C . ALA A 1 218 ? 11.110 0.421 -6.806 1.00 97.88 218 ALA A C 1
ATOM 1675 O O . ALA A 1 218 ? 10.888 0.731 -7.974 1.00 97.88 218 ALA A O 1
ATOM 1676 N N . LEU A 1 219 ? 12.189 -0.298 -6.462 1.00 97.88 219 LEU A N 1
ATOM 1677 C CA . LEU A 1 219 ? 13.163 -0.787 -7.448 1.00 97.88 219 LEU A CA 1
ATOM 1678 C C . LEU A 1 219 ? 12.519 -1.731 -8.469 1.00 97.88 219 LEU A C 1
ATOM 1680 O O . LEU A 1 219 ? 12.779 -1.606 -9.665 1.00 97.88 219 LEU A O 1
ATOM 1684 N N . ALA A 1 220 ? 11.650 -2.643 -8.028 1.00 97.62 220 ALA A N 1
ATOM 1685 C CA . ALA A 1 220 ? 10.949 -3.553 -8.932 1.00 97.62 220 ALA A CA 1
ATOM 1686 C C . ALA A 1 220 ? 10.049 -2.803 -9.932 1.00 97.62 220 ALA A C 1
ATOM 1688 O O . ALA A 1 220 ? 9.997 -3.150 -11.115 1.00 97.62 220 ALA A O 1
ATOM 1689 N N . GLN A 1 221 ? 9.364 -1.750 -9.483 1.00 96.94 221 GLN A N 1
ATOM 1690 C CA . GLN A 1 221 ? 8.477 -0.957 -10.339 1.00 96.94 221 GLN A CA 1
ATOM 1691 C C . GLN A 1 221 ? 9.252 0.021 -11.227 1.00 96.94 221 GLN A C 1
ATOM 1693 O O . GLN A 1 221 ? 8.894 0.195 -12.391 1.00 96.94 221 GLN A O 1
ATOM 1698 N N . TRP A 1 222 ? 10.367 0.581 -10.744 1.00 97.12 222 TRP A N 1
ATOM 1699 C CA . TRP A 1 222 ? 11.293 1.366 -11.566 1.00 97.12 222 TRP A CA 1
ATOM 1700 C C . TRP A 1 222 ? 11.848 0.515 -12.711 1.00 97.12 222 TRP A C 1
ATOM 1702 O O . TRP A 1 222 ? 11.763 0.906 -13.876 1.00 97.12 222 TRP A O 1
ATOM 1712 N N . ARG A 1 223 ? 12.306 -0.705 -12.404 1.00 96.94 223 ARG A N 1
ATOM 1713 C CA . ARG A 1 223 ? 12.742 -1.682 -13.407 1.00 96.94 223 ARG A CA 1
ATOM 1714 C C . ARG A 1 223 ? 11.675 -1.895 -14.476 1.00 96.94 223 ARG A C 1
ATOM 1716 O O . ARG A 1 223 ? 11.957 -1.789 -15.666 1.00 96.94 223 ARG A O 1
ATOM 1723 N N . ARG A 1 224 ? 10.435 -2.168 -14.063 1.00 95.56 224 ARG A N 1
ATOM 1724 C CA . ARG A 1 224 ? 9.307 -2.351 -14.984 1.00 95.56 224 ARG A CA 1
ATOM 1725 C C . ARG A 1 224 ? 9.101 -1.123 -15.877 1.00 95.56 224 ARG A C 1
ATOM 1727 O O . ARG A 1 224 ? 8.964 -1.288 -17.086 1.00 95.56 224 ARG A O 1
ATOM 1734 N N . ALA A 1 225 ? 9.124 0.080 -15.308 1.00 95.00 225 ALA A N 1
ATOM 1735 C CA . ALA A 1 225 ? 8.950 1.329 -16.049 1.00 95.00 225 ALA A CA 1
ATOM 1736 C C . ALA A 1 225 ? 10.031 1.536 -17.127 1.00 95.00 225 ALA A C 1
ATOM 1738 O O . ALA A 1 225 ? 9.725 1.981 -18.236 1.00 95.00 225 ALA A O 1
ATOM 1739 N N . LEU A 1 226 ? 11.287 1.176 -16.832 1.00 95.19 226 LEU A N 1
ATOM 1740 C CA . LEU A 1 226 ? 12.404 1.269 -17.782 1.00 95.19 226 LEU A CA 1
ATOM 1741 C C . LEU A 1 226 ? 12.279 0.293 -18.962 1.00 95.19 226 LEU A C 1
ATOM 1743 O O . LEU A 1 226 ? 12.751 0.588 -20.064 1.00 95.19 226 LEU A O 1
ATOM 1747 N N . LEU A 1 227 ? 11.644 -0.859 -18.732 1.00 94.25 227 LEU A N 1
ATOM 1748 C CA . LEU A 1 227 ? 11.487 -1.923 -19.724 1.00 94.25 227 LEU A CA 1
ATOM 1749 C C . LEU A 1 227 ? 10.239 -1.762 -20.609 1.00 94.25 227 LEU A C 1
ATOM 1751 O O . LEU A 1 227 ? 10.223 -2.300 -21.711 1.00 94.25 227 LEU A O 1
ATOM 1755 N N . GLN A 1 228 ? 9.216 -1.023 -20.166 1.00 90.81 228 GLN A N 1
ATOM 1756 C CA . GLN A 1 228 ? 7.930 -0.890 -20.873 1.00 90.81 228 GLN A CA 1
ATOM 1757 C C . GLN A 1 228 ? 7.945 0.034 -22.105 1.00 90.81 228 GLN A C 1
ATOM 1759 O O . GLN A 1 228 ? 7.008 -0.021 -22.894 1.00 90.81 228 GLN A O 1
ATOM 1764 N N . VAL A 1 229 ? 8.939 0.916 -22.262 1.00 79.75 229 VAL A N 1
ATOM 1765 C CA . VAL A 1 229 ? 8.916 1.963 -23.302 1.00 79.75 229 VAL A CA 1
ATOM 1766 C C . VAL A 1 229 ? 9.738 1.549 -24.523 1.00 79.75 229 VAL A C 1
ATOM 1768 O O . VAL A 1 229 ? 10.937 1.277 -24.412 1.00 79.75 229 VAL A O 1
ATOM 1771 N N . ASP A 1 230 ? 9.123 1.569 -25.707 1.00 75.00 230 ASP A N 1
ATOM 1772 C CA . ASP A 1 230 ? 9.785 1.206 -26.968 1.00 75.00 230 ASP A CA 1
ATOM 1773 C C . ASP A 1 230 ? 10.905 2.185 -27.335 1.00 75.00 230 ASP A C 1
ATOM 1775 O O . ASP A 1 230 ? 12.049 1.774 -27.511 1.00 75.00 230 ASP A O 1
ATOM 1779 N N . GLN A 1 231 ? 10.620 3.493 -27.336 1.00 70.44 231 GLN A N 1
ATOM 1780 C CA . GLN A 1 231 ? 11.635 4.536 -27.574 1.00 70.44 231 GLN A CA 1
ATOM 1781 C C . GLN A 1 231 ? 12.595 4.761 -26.385 1.00 70.44 231 GLN A C 1
ATOM 1783 O O . GLN A 1 231 ? 13.555 5.535 -26.486 1.00 70.44 231 GLN A O 1
ATOM 1788 N N . GLY A 1 232 ? 12.345 4.064 -25.270 1.00 83.00 232 GLY A N 1
ATOM 1789 C CA . GLY A 1 232 ? 13.143 4.068 -24.049 1.00 83.00 232 GLY A CA 1
ATOM 1790 C C . GLY A 1 232 ? 13.263 5.415 -23.336 1.00 83.00 232 GLY A C 1
ATOM 1791 O O . GLY A 1 232 ? 12.906 6.476 -23.845 1.00 83.00 232 GLY A O 1
ATOM 1792 N N . TRP A 1 233 ? 13.846 5.376 -22.142 1.00 92.19 233 TRP A N 1
ATOM 1793 C CA . TRP A 1 233 ? 14.186 6.565 -21.353 1.00 92.19 233 TRP A CA 1
ATOM 1794 C C . TRP A 1 233 ? 15.571 7.127 -21.736 1.00 92.19 233 TRP A C 1
ATOM 1796 O O . TRP A 1 233 ? 16.327 6.487 -22.476 1.00 92.19 233 TRP A O 1
ATOM 1806 N N . PRO A 1 234 ? 15.937 8.355 -21.345 1.00 93.31 234 PRO A N 1
ATOM 1807 C CA . PRO A 1 234 ? 17.320 8.825 -21.419 1.00 93.31 234 PRO A CA 1
ATOM 1808 C C . PRO A 1 234 ? 18.320 7.842 -20.787 1.00 93.31 234 PRO A C 1
ATOM 1810 O O . PRO A 1 234 ? 18.019 7.198 -19.787 1.00 93.31 234 PRO A O 1
ATOM 1813 N N . ARG A 1 235 ? 19.542 7.754 -21.337 1.00 94.75 235 ARG A N 1
ATOM 1814 C CA . ARG A 1 235 ? 20.609 6.863 -20.826 1.00 94.75 235 ARG A CA 1
ATOM 1815 C C . ARG A 1 235 ? 20.881 7.069 -19.330 1.00 94.75 235 ARG A C 1
ATOM 1817 O O . ARG A 1 235 ? 21.100 6.101 -18.614 1.00 94.75 235 ARG A O 1
ATOM 1824 N N . ALA A 1 236 ? 20.823 8.317 -18.863 1.00 95.88 236 ALA A N 1
ATOM 1825 C CA . ALA A 1 236 ? 21.010 8.659 -17.455 1.00 95.88 236 ALA A CA 1
ATOM 1826 C C . ALA A 1 236 ? 20.012 7.942 -16.530 1.00 95.88 236 ALA A C 1
ATOM 1828 O O . ALA A 1 236 ? 20.416 7.454 -15.482 1.00 95.88 236 ALA A O 1
ATOM 1829 N N . ASP A 1 237 ? 18.751 7.785 -16.947 1.00 95.62 237 ASP A N 1
ATOM 1830 C CA . ASP A 1 237 ? 17.720 7.144 -16.123 1.00 95.62 237 ASP A CA 1
ATOM 1831 C C . ASP A 1 237 ? 17.963 5.631 -15.951 1.00 95.62 237 ASP A C 1
ATOM 1833 O O . ASP A 1 237 ? 17.625 5.054 -14.917 1.00 95.62 237 ASP A O 1
ATOM 1837 N N . TYR A 1 238 ? 18.581 4.982 -16.945 1.00 97.19 238 TYR A N 1
ATOM 1838 C CA . TYR A 1 238 ? 19.023 3.588 -16.836 1.00 97.19 238 TYR A CA 1
ATOM 1839 C C . TYR A 1 238 ? 20.238 3.449 -15.916 1.00 97.19 238 TYR A C 1
ATOM 1841 O O . TYR A 1 238 ? 20.285 2.531 -15.099 1.00 97.19 238 TYR A O 1
ATOM 1849 N N . LEU A 1 239 ? 21.211 4.359 -16.028 1.00 97.38 239 LEU A N 1
ATOM 1850 C CA . LEU A 1 239 ? 22.398 4.357 -15.170 1.00 97.38 239 LEU A CA 1
ATOM 1851 C C . LEU A 1 239 ? 22.031 4.592 -13.703 1.00 97.38 239 LEU A C 1
ATOM 1853 O O . LEU A 1 239 ? 22.473 3.827 -12.854 1.00 97.38 239 LEU A O 1
ATOM 1857 N N . ASP A 1 240 ? 21.158 5.562 -13.428 1.00 97.06 240 ASP A N 1
ATOM 1858 C CA . ASP A 1 240 ? 20.628 5.842 -12.089 1.00 97.06 240 ASP A CA 1
ATOM 1859 C C . ASP A 1 240 ? 20.024 4.590 -11.422 1.00 97.06 240 ASP A C 1
ATOM 1861 O O . ASP A 1 240 ? 20.181 4.368 -10.220 1.00 97.06 240 AS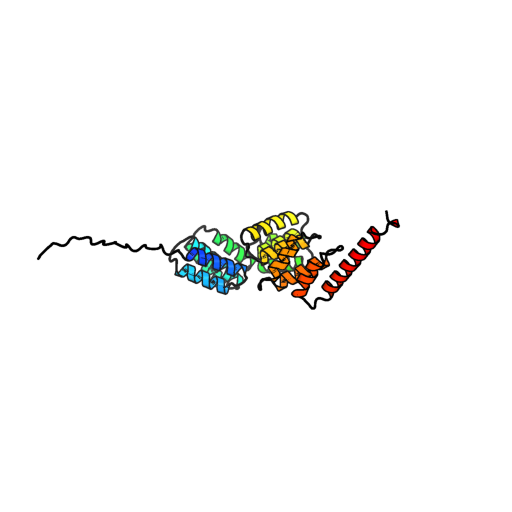P A O 1
ATOM 1865 N N . TYR A 1 241 ? 19.309 3.765 -12.194 1.00 97.69 241 TYR A N 1
ATOM 1866 C CA . TYR A 1 241 ? 18.772 2.493 -11.710 1.00 97.69 241 TYR A CA 1
ATOM 1867 C C . TYR A 1 241 ? 19.884 1.463 -11.469 1.00 97.69 241 TYR A C 1
ATOM 1869 O O . TYR A 1 241 ? 19.921 0.818 -10.418 1.00 97.69 241 TYR A O 1
ATOM 1877 N N . LEU A 1 242 ? 20.806 1.317 -12.424 1.00 98.06 242 LEU A N 1
ATOM 1878 C CA . LEU A 1 242 ? 21.901 0.344 -12.362 1.00 98.06 242 LEU A CA 1
ATOM 1879 C C . LEU A 1 242 ? 22.919 0.654 -11.255 1.00 98.06 242 LEU A C 1
ATOM 1881 O O . LEU A 1 242 ? 23.580 -0.263 -10.785 1.00 98.06 242 LEU A O 1
ATOM 1885 N N . GLU A 1 243 ? 23.017 1.893 -10.769 1.00 97.19 243 GLU A N 1
ATOM 1886 C CA . GLU A 1 243 ? 23.785 2.208 -9.553 1.00 97.19 243 GLU A CA 1
ATOM 1887 C C . GLU A 1 243 ? 23.253 1.461 -8.320 1.00 97.19 243 GLU A C 1
ATOM 1889 O O . GLU A 1 243 ? 24.014 1.110 -7.420 1.00 97.19 243 GLU A O 1
ATOM 1894 N N . ARG A 1 244 ? 21.942 1.198 -8.279 1.00 95.69 244 ARG A N 1
ATOM 1895 C CA . ARG A 1 244 ? 21.260 0.504 -7.173 1.00 95.69 244 ARG A CA 1
ATOM 1896 C C . ARG A 1 244 ? 21.054 -0.984 -7.447 1.00 95.69 244 ARG A C 1
ATOM 1898 O O . ARG A 1 244 ? 20.858 -1.749 -6.508 1.00 95.69 244 ARG A O 1
ATOM 1905 N N . ALA A 1 245 ? 21.081 -1.378 -8.717 1.00 96.69 245 ALA A N 1
ATOM 1906 C CA . ALA A 1 245 ? 20.923 -2.751 -9.186 1.00 96.69 245 ALA A CA 1
ATOM 1907 C C . ALA A 1 245 ? 21.987 -3.083 -10.257 1.00 96.69 245 ALA A C 1
ATOM 1909 O O . ALA A 1 245 ? 21.644 -3.263 -11.429 1.00 96.69 245 ALA A O 1
ATOM 1910 N N . PRO A 1 246 ? 23.282 -3.155 -9.886 1.00 97.12 246 PRO A N 1
ATOM 1911 C CA . PRO A 1 246 ? 24.384 -3.271 -10.850 1.00 97.12 246 PRO A CA 1
ATOM 1912 C C . PRO A 1 246 ? 24.337 -4.556 -11.684 1.00 97.12 246 PRO A C 1
ATOM 1914 O O . PRO A 1 246 ? 24.766 -4.555 -12.842 1.00 97.12 246 PRO A O 1
ATOM 1917 N N . ASP A 1 247 ? 23.756 -5.617 -11.128 1.00 97.19 247 ASP A N 1
ATOM 1918 C CA . ASP A 1 247 ? 23.697 -6.943 -11.740 1.00 97.19 247 ASP A CA 1
ATOM 1919 C C . ASP A 1 247 ? 22.493 -7.137 -12.684 1.00 97.19 247 ASP A C 1
ATOM 1921 O O . ASP A 1 247 ? 22.328 -8.213 -13.263 1.00 97.19 247 ASP A O 1
ATOM 1925 N N . ASP A 1 248 ? 21.642 -6.119 -12.890 1.00 98.12 248 ASP A N 1
ATOM 1926 C CA . ASP A 1 248 ? 20.493 -6.237 -13.798 1.00 98.12 248 ASP A CA 1
ATOM 1927 C C . ASP A 1 248 ? 20.913 -6.153 -15.275 1.00 98.12 248 ASP A C 1
ATOM 1929 O O . ASP A 1 248 ? 20.849 -5.111 -15.940 1.00 98.12 248 ASP A O 1
ATOM 1933 N N . ALA A 1 249 ? 21.320 -7.301 -15.815 1.00 97.88 249 ALA A N 1
ATOM 1934 C CA . ALA A 1 249 ? 21.701 -7.448 -17.216 1.00 97.88 249 ALA A CA 1
ATOM 1935 C C . ALA A 1 249 ? 20.557 -7.117 -18.195 1.00 97.88 249 ALA A C 1
ATOM 1937 O O . ALA A 1 249 ? 20.822 -6.676 -19.311 1.00 97.88 249 ALA A O 1
ATOM 1938 N N . THR A 1 250 ? 19.290 -7.289 -17.794 1.00 97.69 250 THR A N 1
ATOM 1939 C CA . THR A 1 250 ? 18.141 -7.004 -18.673 1.00 97.69 250 THR A CA 1
ATOM 1940 C C . THR A 1 250 ? 17.988 -5.505 -18.891 1.00 97.69 250 THR A C 1
ATOM 1942 O O . THR A 1 250 ? 17.795 -5.054 -20.020 1.00 97.69 250 THR A O 1
ATOM 1945 N N . VAL A 1 251 ? 18.092 -4.716 -17.820 1.00 97.25 251 VAL A N 1
ATOM 1946 C CA . VAL A 1 251 ? 18.003 -3.254 -17.915 1.00 97.25 251 VAL A CA 1
ATOM 1947 C C . VAL A 1 251 ? 19.211 -2.681 -18.650 1.00 97.25 251 VAL A C 1
ATOM 1949 O O . VAL A 1 251 ? 19.043 -1.782 -19.473 1.00 97.25 251 VAL A O 1
ATOM 1952 N N . ARG A 1 252 ? 20.406 -3.244 -18.431 1.00 97.56 252 ARG A N 1
ATOM 1953 C CA . ARG A 1 252 ? 21.614 -2.880 -19.185 1.00 97.56 252 ARG A CA 1
ATOM 1954 C C . ARG A 1 252 ? 21.445 -3.127 -20.686 1.00 97.56 252 ARG A C 1
ATOM 1956 O O . ARG A 1 252 ? 21.638 -2.208 -21.471 1.00 97.56 252 ARG A O 1
ATOM 1963 N N . ALA A 1 253 ? 20.967 -4.309 -21.074 1.00 96.62 253 ALA A N 1
ATOM 1964 C CA . ALA A 1 253 ? 20.694 -4.621 -22.476 1.00 96.62 253 ALA A CA 1
ATOM 1965 C C . ALA A 1 253 ? 19.629 -3.694 -23.092 1.00 96.62 253 ALA A C 1
ATOM 1967 O O . ALA A 1 253 ? 19.786 -3.239 -24.224 1.00 96.62 253 ALA A O 1
ATOM 1968 N N . LYS A 1 254 ? 18.562 -3.362 -22.347 1.00 96.06 254 LYS A N 1
ATOM 1969 C CA . LYS A 1 254 ? 17.545 -2.401 -22.806 1.00 96.06 254 LYS A CA 1
ATOM 1970 C C . LYS A 1 254 ? 18.137 -1.006 -23.027 1.00 96.06 254 LYS A C 1
ATOM 1972 O O . LYS A 1 254 ? 17.778 -0.356 -24.004 1.00 96.06 254 LYS A O 1
ATOM 1977 N N . MET A 1 255 ? 19.021 -0.544 -22.142 1.00 96.00 255 MET A N 1
ATOM 1978 C CA . MET A 1 255 ? 19.723 0.735 -22.295 1.00 96.00 255 MET A CA 1
ATOM 1979 C C . MET A 1 255 ? 20.554 0.763 -23.585 1.00 96.00 255 MET A C 1
ATOM 1981 O O . MET A 1 255 ? 20.438 1.719 -24.355 1.00 96.00 255 MET A O 1
ATOM 1985 N N . ASP A 1 256 ? 21.342 -0.288 -23.829 1.00 95.50 256 ASP A N 1
ATOM 1986 C CA . ASP A 1 256 ? 22.221 -0.395 -24.999 1.00 95.50 256 ASP A CA 1
ATOM 1987 C C . ASP A 1 256 ? 21.414 -0.429 -26.311 1.00 95.50 256 ASP A C 1
ATOM 1989 O O . ASP A 1 256 ? 21.740 0.283 -27.264 1.00 95.50 256 ASP A O 1
ATOM 1993 N N . ASP A 1 257 ? 20.309 -1.184 -26.350 1.00 94.62 257 ASP A N 1
ATOM 1994 C CA . ASP A 1 257 ? 19.399 -1.228 -27.505 1.00 94.62 257 ASP A CA 1
ATOM 1995 C C . ASP A 1 257 ? 18.769 0.145 -27.796 1.00 94.62 257 ASP A C 1
ATOM 1997 O O . ASP A 1 257 ? 18.769 0.622 -28.934 1.00 94.62 257 ASP A O 1
ATOM 2001 N N . VAL A 1 258 ? 18.286 0.836 -26.759 1.00 93.88 258 VAL A N 1
ATOM 2002 C CA . VAL A 1 258 ? 17.713 2.184 -26.888 1.00 93.88 258 VAL A CA 1
ATOM 2003 C C . VAL A 1 258 ? 18.750 3.180 -27.423 1.00 93.88 258 VAL A C 1
ATOM 2005 O O . VAL A 1 258 ? 18.422 4.027 -28.259 1.00 93.88 258 VAL A O 1
ATOM 2008 N N . GLU A 1 259 ? 20.003 3.095 -26.975 1.00 92.44 259 GLU A N 1
ATOM 2009 C CA . GLU A 1 259 ? 21.092 3.944 -27.463 1.00 92.44 259 GLU A CA 1
ATOM 2010 C C . GLU A 1 259 ? 21.435 3.653 -28.932 1.00 92.44 259 GLU A C 1
ATOM 2012 O O . GLU A 1 259 ? 21.482 4.585 -29.742 1.00 92.44 259 GLU A O 1
ATOM 2017 N N . ALA A 1 260 ? 21.568 2.378 -29.306 1.00 92.62 260 ALA A N 1
ATOM 2018 C CA . ALA A 1 260 ? 21.796 1.964 -30.689 1.00 92.62 260 ALA A CA 1
ATOM 2019 C C . ALA A 1 260 ? 20.656 2.420 -31.621 1.00 92.62 260 ALA A C 1
ATOM 2021 O O . ALA A 1 260 ? 20.902 2.928 -32.718 1.00 92.62 260 ALA A O 1
ATOM 2022 N N . ASN A 1 261 ? 19.400 2.309 -31.178 1.00 91.56 261 ASN A N 1
ATOM 2023 C CA . ASN A 1 261 ? 18.228 2.784 -31.919 1.00 91.56 261 ASN A CA 1
ATOM 2024 C C . ASN A 1 261 ? 18.267 4.297 -32.157 1.00 91.56 261 ASN A C 1
ATOM 2026 O O . ASN A 1 261 ? 18.057 4.749 -33.286 1.00 91.56 261 ASN A O 1
ATOM 2030 N N . ARG A 1 262 ? 18.613 5.088 -31.135 1.00 90.56 262 ARG A N 1
ATOM 2031 C CA . ARG A 1 262 ? 18.761 6.547 -31.272 1.00 90.56 262 ARG A CA 1
ATOM 2032 C C . ARG A 1 262 ? 19.893 6.931 -32.218 1.00 90.56 262 ARG A C 1
ATOM 2034 O O . ARG A 1 262 ? 19.736 7.871 -32.994 1.00 90.56 262 ARG A O 1
ATOM 2041 N N . GLN A 1 263 ? 21.023 6.228 -32.170 1.00 90.19 263 GLN A N 1
ATOM 2042 C CA . GLN A 1 263 ? 22.143 6.469 -33.085 1.00 90.19 263 GLN A CA 1
ATOM 2043 C C . GLN A 1 263 ? 21.749 6.180 -34.538 1.00 90.19 263 GLN A C 1
ATOM 2045 O O . GLN A 1 263 ? 21.984 7.024 -35.404 1.00 90.19 263 GLN A O 1
ATOM 2050 N N . ARG A 1 264 ? 21.070 5.051 -34.793 1.00 90.69 264 ARG A N 1
ATOM 2051 C CA . ARG A 1 264 ? 20.528 4.714 -36.121 1.00 90.69 264 ARG A CA 1
ATOM 2052 C C . ARG A 1 264 ? 19.572 5.790 -36.638 1.00 90.69 264 ARG A C 1
ATOM 2054 O O . ARG A 1 264 ? 19.730 6.249 -37.764 1.00 90.69 264 ARG A O 1
ATOM 2061 N N . GLN A 1 265 ? 18.634 6.250 -35.808 1.00 88.00 265 GLN A N 1
ATOM 2062 C CA . GLN A 1 265 ? 17.705 7.325 -36.179 1.00 88.00 265 GLN A CA 1
ATOM 2063 C C . GLN A 1 265 ? 18.420 8.647 -36.489 1.00 88.00 265 GLN A C 1
ATOM 2065 O O . GLN A 1 265 ? 18.086 9.311 -37.467 1.00 88.00 265 GLN A O 1
ATOM 2070 N N . ARG A 1 266 ? 19.426 9.028 -35.692 1.00 89.12 266 ARG A N 1
ATOM 2071 C CA . ARG A 1 266 ? 20.224 10.241 -35.942 1.00 89.12 266 ARG A CA 1
ATOM 2072 C C . ARG A 1 266 ? 20.993 10.165 -37.259 1.00 89.12 266 ARG A C 1
ATOM 2074 O O . ARG A 1 266 ? 21.035 11.162 -37.968 1.00 89.12 266 ARG A O 1
ATOM 2081 N N . ALA A 1 267 ? 21.569 9.007 -37.584 1.00 90.56 267 ALA A N 1
ATOM 2082 C CA . ALA A 1 267 ? 22.275 8.798 -38.845 1.00 90.56 267 ALA A CA 1
ATOM 2083 C C . ALA A 1 267 ? 21.333 8.923 -40.055 1.00 90.56 267 ALA A C 1
ATOM 2085 O O . ALA A 1 267 ? 21.669 9.626 -41.000 1.00 90.56 267 ALA A O 1
ATOM 2086 N N . LEU A 1 268 ? 20.133 8.329 -39.986 1.00 89.00 268 LEU A N 1
ATOM 2087 C CA . LEU A 1 268 ? 19.114 8.448 -41.040 1.00 89.00 268 LEU A CA 1
ATOM 2088 C C . LEU A 1 268 ? 18.684 9.903 -41.271 1.00 89.00 268 LEU A C 1
ATOM 2090 O O . LEU A 1 268 ? 18.606 10.353 -42.405 1.00 89.00 268 LEU A O 1
ATOM 2094 N N . LEU A 1 269 ? 18.448 10.667 -40.200 1.00 87.75 269 LEU A N 1
ATOM 2095 C CA . LEU A 1 269 ? 18.046 12.077 -40.305 1.00 87.75 269 LEU A CA 1
ATOM 2096 C C . LEU A 1 269 ? 19.173 13.009 -40.784 1.00 87.75 269 LEU A C 1
ATOM 2098 O O . LEU A 1 269 ? 18.894 14.120 -41.240 1.00 87.75 269 LEU A O 1
ATOM 2102 N N . ALA A 1 270 ? 20.431 12.588 -40.638 1.00 87.81 270 ALA A N 1
ATOM 2103 C CA . ALA A 1 270 ? 21.604 13.322 -41.103 1.00 87.81 270 ALA A CA 1
ATOM 2104 C C . ALA A 1 270 ? 21.959 13.023 -42.570 1.00 87.81 270 ALA A C 1
ATOM 2106 O O . ALA A 1 270 ? 22.747 13.769 -43.149 1.00 87.81 270 ALA A O 1
ATOM 2107 N N . ASP A 1 271 ? 21.389 11.970 -43.166 1.00 85.69 271 ASP A N 1
ATOM 2108 C CA . ASP A 1 271 ? 21.595 11.615 -44.569 1.00 85.69 271 ASP A CA 1
ATOM 2109 C C . ASP A 1 271 ? 20.848 12.602 -45.496 1.00 85.69 271 ASP A C 1
ATOM 2111 O O . ASP A 1 271 ? 19.615 12.686 -45.446 1.00 85.69 271 ASP A O 1
ATOM 2115 N N . PRO A 1 272 ? 21.550 13.361 -46.361 1.00 75.06 272 PRO A N 1
ATOM 2116 C CA . PRO A 1 272 ? 20.919 14.277 -47.310 1.00 75.06 272 PRO A CA 1
ATOM 2117 C C . PRO A 1 272 ? 19.978 13.589 -48.309 1.00 75.06 272 PRO A C 1
ATOM 2119 O O . PRO A 1 272 ? 19.099 14.259 -48.846 1.00 75.06 272 PRO A O 1
ATOM 2122 N N . ALA A 1 273 ? 20.151 12.285 -48.561 1.00 79.56 273 ALA A N 1
ATOM 2123 C CA . ALA A 1 273 ? 19.319 11.502 -49.477 1.00 79.56 273 ALA A CA 1
ATOM 2124 C C . ALA A 1 273 ? 17.989 11.029 -48.857 1.00 79.56 273 ALA A C 1
ATOM 2126 O O . ALA A 1 273 ? 17.160 10.454 -49.559 1.00 79.56 273 ALA A O 1
ATOM 2127 N N . TYR A 1 274 ? 17.784 11.249 -47.553 1.00 66.19 274 TYR A N 1
ATOM 2128 C CA . TYR A 1 274 ? 16.594 10.815 -46.814 1.00 66.19 274 TYR A CA 1
ATOM 2129 C C . TYR A 1 274 ? 15.459 11.863 -46.777 1.00 66.19 274 TYR A C 1
ATOM 2131 O O . TYR A 1 274 ? 14.359 11.547 -46.323 1.00 66.19 274 TYR A O 1
ATOM 2139 N N . ARG A 1 275 ? 15.698 13.105 -47.225 1.00 55.78 275 ARG A N 1
ATOM 2140 C CA . ARG A 1 275 ? 14.673 14.168 -47.275 1.00 55.78 275 ARG A CA 1
ATOM 2141 C C . ARG A 1 275 ? 13.845 14.150 -48.550 1.00 55.78 275 ARG A C 1
ATOM 2143 O O . ARG A 1 275 ? 14.448 14.003 -49.633 1.00 55.78 275 ARG A O 1
#

InterPro domains:
  IPR011990 Tetratricopeptide-like helical domain superfamily [G3DSA:1.25.40.10] (26-274)
  IPR011990 Tetratricopeptide-like helical domain superfamily [SSF48452] (28-207)

pLDDT: mean 88.79, std 13.87, range [35.88, 98.12]

Foldseek 3Di:
DDDDDDDDDPDPPPDDPPPPPDQCLVVLLVQLVLCVLLVNLVSSLVSLVVNCVSDDAQDPSVLVSLLSNLLSCLVVVVPVVSVVSLVVSCVRPPPDVSNVLSVLSCQCSPVVVVLLVVLVVCVVVPVLVVSLVSLCVSNVNDFRPHPRLLVNLLSLLPDVVSLVVSLVVLVVVCVVPVSNLSSLLSNLVSQLVDPPRDPVSLVSLLVQCVDPSRVVVSLVVNLSNQPPDPLGDPLVSLVSSCVVVVPPPVSVVSSVVNVVVVVVVVVLVPDPVND

Radius of gyration: 28.11 Å; chains: 1; bounding box: 56×81×104 Å

Organism: NCBI:txid2073169

Sequence (275 aa):
MSRIAHGIALSLLAGPLFAAAVDPGPELLRQARQWQELGRPLEAQQAIERLLRLSPGPSPLNAEGLTLQALGELQLKQDKLAAQTLAKLRALYPGHPGIDRVEQMRRVLGAGRGKLLRAHELFAIGKVEEAYAAFNEVYQGRPPDGALALEYWQVTARMPGGWERARAELQAIVNRSPSNHEARLALANLYLLHPPAPRAVLDELKALSGFDDSRGAALAQWRRALLQVDQGWPRADYLDYLERAPDDATVRAKMDDVEANRQRQRALLADPAYR

Secondary structure (DSSP, 8-state):
--------------------PPPSHHHHHHHHHHHHHTT-HHHHHHHHHHHHHHS-SS-HHHHHHHHHHHHHHHHTT-HHHHHHHHHHHHHHSTT-THHHHHHHHHHHHTTTHHHHHHHHHHHHTT-HHHHHHHHHHHHTTSPPSSHHHHHHHHHHHTSTT-HHHHHHHHHHHHHH-TT-HHHHHHHHHHHTTSSSPPHHHHHHHHHHTTSTTTHHHHHHHHHHHHHS-SS---HHHHHHHHTT-TT-HHHHHHHHHHHHHHHHHHHHHH-GGG-